Protein AF-A0A497JXC3-F1 (afdb_monomer_lite)

Foldseek 3Di:
DPQDPDPPVNVCVPCVVVVVVCVVDPDNDDDDDLDDPVLVVLVSVLVVQLVVQLVCCVVPVDHDLVSNVVSLVSNQDDPCLLSSLVVCLVPDDDDDDDDDPPCVVVSQVNNVVVVDDDDDDDPDPDDDDQLVRVVSVCVVVVNDDSVSSVVSSVSNSCLCVVQVVPDPDPVRSRVVSVVVVVVVVVVVVVVVVVPDDDDDDDDDDD

Secondary structure (DSSP, 8-state):
--PPPPPHHHHHHHHHHHHHHHHT-SSPPPP---S-HHHHHHHHHHHHHHHHHHHHHHHH----HHHHHHHHHTTS-SSHHHHHHHHHHHH--SS------TTHHHHHHHHHHTT-------SSTT-PPPHHHHHHHHHHTT---HHHHHHHHHHHHHHIIIIITTSSSHHHHHHHHHHHHHHHHHHHHHHHHSS--S--------

pLDDT: mean 82.02, std 17.87, range [28.42, 97.56]

Structure (mmCIF, N/CA/C/O backbone):
data_AF-A0A497JXC3-F1
#
_entry.id   AF-A0A497JXC3-F1
#
loop_
_atom_site.group_PDB
_atom_site.id
_atom_site.type_symbol
_atom_site.label_atom_id
_atom_site.label_alt_id
_atom_site.label_comp_id
_atom_site.label_asym_id
_atom_site.label_entity_id
_atom_site.label_seq_id
_atom_site.pdbx_PDB_ins_code
_atom_site.Cartn_x
_atom_site.Cartn_y
_atom_site.Cartn_z
_atom_site.occupancy
_atom_site.B_iso_or_equiv
_atom_site.auth_seq_id
_atom_site.auth_comp_id
_atom_site.auth_asym_id
_atom_site.auth_atom_id
_atom_site.pdbx_PDB_model_num
ATOM 1 N N . MET A 1 1 ? 3.018 -21.702 8.533 1.00 45.09 1 MET A N 1
ATOM 2 C CA . MET A 1 1 ? 1.579 -21.422 8.320 1.00 45.09 1 MET A CA 1
ATOM 3 C C . MET A 1 1 ? 1.348 -21.432 6.819 1.00 45.09 1 MET A C 1
ATOM 5 O O . MET A 1 1 ? 2.110 -20.776 6.127 1.00 45.09 1 MET A O 1
ATOM 9 N N . ARG A 1 2 ? 0.403 -22.218 6.292 1.00 46.31 2 ARG A N 1
ATOM 10 C CA . ARG A 1 2 ? 0.142 -22.254 4.843 1.00 46.31 2 ARG A CA 1
ATOM 11 C C . ARG A 1 2 ? -0.696 -21.017 4.504 1.00 46.31 2 ARG A C 1
ATOM 13 O O . ARG A 1 2 ? -1.835 -20.933 4.953 1.00 46.31 2 ARG A O 1
ATOM 20 N N . LEU A 1 3 ? -0.099 -20.027 3.841 1.00 57.56 3 LEU A N 1
ATOM 21 C CA . LEU A 1 3 ? -0.800 -18.804 3.444 1.00 57.56 3 LEU A CA 1
ATOM 22 C C . LEU A 1 3 ? -1.898 -19.178 2.443 1.00 57.56 3 LEU A C 1
ATOM 24 O O . LEU A 1 3 ? -1.648 -19.940 1.508 1.00 57.56 3 LEU A O 1
ATOM 28 N N . ILE A 1 4 ? -3.115 -18.679 2.661 1.00 55.53 4 ILE A N 1
ATOM 29 C CA . ILE A 1 4 ? -4.171 -18.763 1.651 1.00 55.53 4 ILE A CA 1
ATOM 30 C C . ILE A 1 4 ? -3.732 -17.814 0.529 1.00 55.53 4 ILE A C 1
ATOM 32 O O . ILE A 1 4 ? -3.502 -16.639 0.825 1.00 55.53 4 ILE A O 1
ATOM 36 N N . PRO A 1 5 ? -3.550 -18.293 -0.714 1.00 60.44 5 PRO A N 1
ATOM 37 C CA . PRO A 1 5 ? -3.196 -17.410 -1.814 1.00 60.44 5 PRO A CA 1
ATOM 38 C C . PRO A 1 5 ? -4.275 -16.337 -1.975 1.00 60.44 5 PRO A C 1
ATOM 40 O O . PRO A 1 5 ? -5.454 -16.590 -1.713 1.00 60.44 5 PRO A O 1
ATOM 43 N N . GLU A 1 6 ? -3.864 -15.139 -2.392 1.00 63.44 6 GLU A N 1
ATOM 44 C CA . GLU A 1 6 ? -4.801 -14.068 -2.715 1.00 63.44 6 GLU A CA 1
ATOM 45 C C . GLU A 1 6 ? -5.881 -14.604 -3.667 1.00 63.44 6 GLU A C 1
ATOM 47 O O . GLU A 1 6 ? -5.590 -1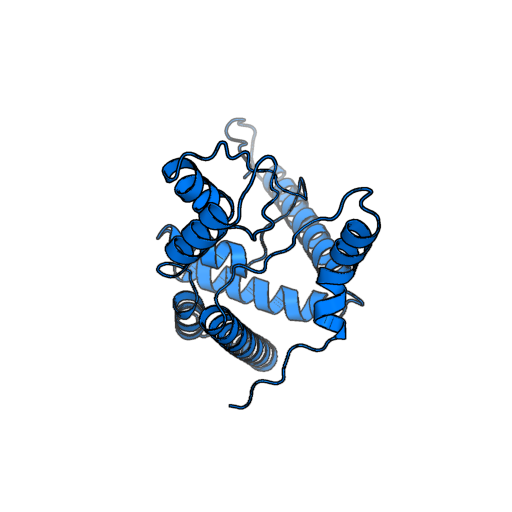5.352 -4.607 1.00 63.44 6 GLU A O 1
ATOM 52 N N . SER A 1 7 ? -7.147 -14.268 -3.400 1.00 72.31 7 SER A N 1
ATOM 53 C CA . SER A 1 7 ? -8.220 -14.713 -4.282 1.00 72.31 7 SER A CA 1
ATOM 54 C C . SER A 1 7 ? -8.003 -14.113 -5.672 1.00 72.31 7 SER A C 1
ATOM 56 O O . SER A 1 7 ? -7.662 -12.935 -5.800 1.00 72.31 7 SER A O 1
ATOM 58 N N . ILE A 1 8 ? -8.240 -14.902 -6.724 1.00 74.50 8 ILE A N 1
ATOM 59 C CA . ILE A 1 8 ? -8.144 -14.417 -8.110 1.00 74.50 8 ILE A CA 1
ATOM 60 C C . ILE A 1 8 ? -9.006 -13.158 -8.290 1.00 74.50 8 ILE A C 1
ATOM 62 O O . ILE A 1 8 ? -8.595 -12.219 -8.963 1.00 74.50 8 ILE A O 1
ATOM 66 N N . SER A 1 9 ? -10.162 -13.101 -7.625 1.00 78.31 9 SER A N 1
ATOM 67 C CA . SER A 1 9 ? -11.055 -11.942 -7.624 1.00 78.31 9 SER A CA 1
ATOM 68 C C . SER A 1 9 ? -10.408 -10.682 -7.036 1.00 78.31 9 SER A C 1
ATOM 70 O O . SER A 1 9 ? -10.556 -9.607 -7.610 1.00 78.31 9 SER A O 1
ATOM 72 N N . SER A 1 10 ? -9.668 -10.794 -5.927 1.00 77.06 10 SER A N 1
ATOM 73 C CA . SER A 1 10 ? -8.953 -9.667 -5.302 1.00 77.06 10 SER A CA 1
ATOM 74 C C . SER A 1 10 ? -7.829 -9.150 -6.199 1.00 77.06 10 SER A C 1
ATOM 76 O O . SER A 1 10 ? -7.710 -7.943 -6.409 1.00 77.06 10 SER A O 1
ATOM 78 N N . TRP A 1 11 ? -7.065 -10.060 -6.805 1.00 82.12 11 TRP A N 1
ATOM 79 C CA . TRP A 1 11 ? -6.017 -9.685 -7.749 1.00 82.12 11 TRP A CA 1
ATOM 80 C C . TRP A 1 11 ? -6.599 -9.020 -9.005 1.00 82.12 11 TRP A C 1
ATOM 82 O O . TRP A 1 11 ? -6.099 -7.986 -9.457 1.00 82.12 11 TRP A O 1
ATOM 92 N N . LEU A 1 12 ? -7.685 -9.573 -9.559 1.00 85.69 12 LEU A N 1
ATOM 93 C CA . LEU A 1 12 ? -8.369 -9.011 -10.724 1.00 85.69 12 LEU A CA 1
ATOM 94 C C . LEU A 1 12 ? -8.987 -7.644 -10.428 1.00 85.69 12 LEU A C 1
ATOM 96 O O . LEU A 1 12 ? -8.901 -6.777 -11.289 1.00 85.69 12 LEU A O 1
ATOM 100 N N . TYR A 1 13 ? -9.523 -7.409 -9.227 1.00 84.75 13 TYR A N 1
ATOM 101 C CA . TYR A 1 13 ? -10.056 -6.097 -8.843 1.00 84.75 13 TYR A CA 1
ATOM 102 C C . TYR A 1 13 ? -9.037 -4.971 -9.089 1.00 84.75 13 TYR A C 1
ATOM 104 O O . TYR A 1 13 ? -9.380 -3.934 -9.654 1.00 84.75 13 TYR A O 1
ATOM 112 N N . LEU A 1 14 ? -7.767 -5.199 -8.735 1.00 81.75 14 LEU A N 1
ATOM 113 C CA . LEU A 1 14 ? -6.694 -4.217 -8.923 1.00 81.75 14 LEU A CA 1
ATOM 114 C C . LEU A 1 14 ? -6.123 -4.209 -10.350 1.00 81.75 14 LEU A C 1
ATOM 116 O O . LEU A 1 14 ? -5.755 -3.154 -10.866 1.00 81.75 14 LEU A O 1
ATOM 120 N N . ASN A 1 15 ? -6.023 -5.375 -10.995 1.00 85.75 15 ASN A N 1
ATOM 121 C CA . ASN A 1 15 ? -5.244 -5.529 -12.228 1.00 85.75 15 ASN A CA 1
ATOM 122 C C . ASN A 1 15 ? -6.085 -5.547 -13.512 1.00 85.75 15 ASN A C 1
ATOM 124 O O . ASN A 1 15 ? -5.574 -5.194 -14.577 1.00 85.75 15 ASN A O 1
ATOM 128 N N . GLU A 1 16 ? -7.368 -5.911 -13.456 1.00 89.56 16 GLU A N 1
ATOM 129 C CA . GLU A 1 16 ? -8.239 -5.994 -14.635 1.00 89.56 16 GLU A CA 1
ATOM 130 C C . GLU A 1 16 ? -8.291 -4.675 -15.429 1.00 89.56 16 GLU A C 1
ATOM 132 O O . GLU A 1 16 ? -8.148 -4.732 -16.658 1.00 89.56 16 GLU A O 1
ATOM 137 N N . PRO A 1 17 ? -8.416 -3.481 -14.805 1.00 87.44 17 PRO A N 1
ATOM 138 C CA . PRO A 1 17 ? -8.425 -2.227 -15.554 1.00 87.44 17 PRO A CA 1
ATOM 139 C C . PRO A 1 17 ? -7.147 -2.025 -16.378 1.00 87.44 17 PRO A C 1
ATOM 141 O O . PRO A 1 17 ? -7.219 -1.635 -17.547 1.00 87.44 17 PRO A O 1
ATOM 144 N N . LEU A 1 18 ? -5.984 -2.362 -15.808 1.00 86.06 18 LEU A N 1
ATOM 145 C CA . LEU A 1 18 ? -4.693 -2.285 -16.493 1.00 86.06 18 LEU A CA 1
ATOM 146 C C . LEU A 1 18 ? -4.639 -3.271 -17.664 1.00 86.06 18 LEU A C 1
ATOM 148 O O . LEU A 1 18 ? -4.336 -2.872 -18.789 1.00 86.06 18 LEU A O 1
ATOM 152 N N . LEU A 1 19 ? -5.010 -4.534 -17.439 1.00 87.12 19 LEU A N 1
ATOM 153 C CA . LEU A 1 19 ? -5.024 -5.569 -18.479 1.00 87.12 19 LEU A CA 1
ATOM 154 C C . LEU A 1 19 ? -5.965 -5.210 -19.639 1.00 87.12 19 LEU A C 1
ATOM 156 O O . LEU A 1 19 ? -5.626 -5.403 -20.811 1.00 87.12 19 LEU A O 1
ATOM 160 N N . ARG A 1 20 ? -7.133 -4.629 -19.337 1.00 88.50 20 ARG A N 1
ATOM 161 C CA . ARG A 1 20 ? -8.095 -4.167 -20.348 1.00 88.50 20 ARG A CA 1
ATOM 162 C C . ARG A 1 20 ? -7.538 -3.044 -21.211 1.00 88.50 20 ARG A C 1
ATOM 164 O O . ARG A 1 20 ? -7.809 -3.030 -22.413 1.00 88.50 20 ARG A O 1
ATOM 171 N N . ILE A 1 21 ? -6.788 -2.116 -20.621 1.00 86.06 21 ILE A N 1
ATOM 172 C CA . ILE A 1 21 ? -6.134 -1.026 -21.356 1.00 86.06 21 ILE A CA 1
ATOM 173 C C . ILE A 1 21 ? -5.000 -1.579 -22.219 1.00 86.06 21 ILE A C 1
ATOM 175 O O . ILE A 1 21 ? -4.936 -1.257 -23.404 1.00 86.06 21 ILE A O 1
ATOM 179 N N . LEU A 1 22 ? -4.164 -2.465 -21.668 1.00 85.81 22 LEU A N 1
ATOM 180 C CA . LEU A 1 22 ? -3.069 -3.102 -22.406 1.00 85.81 22 LEU A CA 1
ATOM 181 C C . LEU A 1 22 ? -3.577 -3.849 -23.645 1.00 85.81 22 LEU A C 1
ATOM 183 O O . LEU A 1 22 ? -3.000 -3.713 -24.720 1.00 85.81 22 LEU A O 1
ATOM 187 N N . ARG A 1 23 ? -4.709 -4.557 -23.533 1.00 84.75 23 ARG A N 1
ATOM 188 C CA . ARG A 1 23 ? -5.344 -5.255 -24.664 1.00 84.75 23 ARG A CA 1
ATOM 189 C C . ARG A 1 23 ? -5.830 -4.312 -25.773 1.00 84.75 23 ARG A C 1
ATOM 191 O O . ARG A 1 23 ? -5.950 -4.731 -26.917 1.00 84.75 23 ARG A O 1
ATOM 198 N N . ARG A 1 24 ? -6.159 -3.060 -25.442 1.00 87.50 24 ARG A N 1
ATOM 199 C CA . ARG A 1 24 ? -6.666 -2.049 -26.390 1.00 87.50 24 ARG A CA 1
ATOM 200 C C . ARG A 1 24 ? -5.554 -1.233 -27.049 1.00 87.50 24 ARG A C 1
ATOM 202 O O . ARG A 1 24 ? -5.850 -0.399 -27.901 1.00 87.50 24 ARG A O 1
ATOM 209 N N . ALA A 1 25 ? -4.299 -1.427 -26.651 1.00 85.31 25 ALA A N 1
ATOM 210 C CA . ALA A 1 25 ? -3.183 -0.713 -27.246 1.00 85.31 25 ALA A CA 1
ATOM 211 C C . ALA A 1 25 ? -3.009 -1.113 -28.719 1.00 85.31 25 ALA A C 1
ATOM 213 O O . ALA A 1 25 ? -2.992 -2.291 -29.064 1.00 85.31 25 ALA A O 1
ATOM 214 N N . SER A 1 26 ? -2.847 -0.119 -29.594 1.00 78.56 26 SER A N 1
ATOM 215 C CA . SER A 1 26 ? -2.667 -0.326 -31.039 1.00 78.56 26 SER A CA 1
ATOM 216 C C . SER A 1 26 ? -1.322 -0.958 -31.408 1.00 78.56 26 SER A C 1
ATOM 218 O O . SER A 1 26 ? -1.149 -1.445 -32.522 1.00 78.56 26 SER A O 1
ATOM 220 N N . LYS A 1 27 ? -0.359 -0.947 -30.480 1.00 83.00 27 LYS A N 1
ATOM 221 C CA . LYS A 1 27 ? 0.961 -1.564 -30.623 1.00 83.00 27 LYS A CA 1
ATOM 222 C C . LYS A 1 27 ? 1.159 -2.608 -29.523 1.00 83.00 27 LYS A C 1
ATOM 224 O O . LYS A 1 27 ? 0.699 -2.384 -28.404 1.00 83.00 27 LYS A O 1
ATOM 229 N N . PRO A 1 28 ? 1.879 -3.709 -29.801 1.00 83.94 28 PRO A N 1
ATOM 230 C CA . PRO A 1 28 ? 2.176 -4.718 -28.793 1.00 83.94 28 PRO A CA 1
ATOM 231 C C . PRO A 1 28 ? 3.016 -4.112 -27.661 1.00 83.94 28 PRO A C 1
ATOM 233 O O . PRO A 1 28 ? 4.132 -3.641 -27.882 1.00 83.94 28 PRO A O 1
ATOM 236 N N . ILE A 1 29 ? 2.474 -4.133 -26.442 1.00 87.25 29 ILE A N 1
ATOM 237 C CA . ILE A 1 29 ? 3.168 -3.699 -25.227 1.00 87.25 29 ILE A CA 1
ATOM 238 C C . ILE A 1 29 ? 3.819 -4.923 -24.585 1.00 87.25 29 ILE A C 1
ATOM 240 O O . ILE A 1 29 ? 3.160 -5.932 -24.345 1.00 87.25 29 ILE A O 1
ATOM 244 N N . LYS A 1 30 ? 5.115 -4.829 -24.276 1.00 89.19 30 LYS A N 1
ATOM 245 C CA . LYS A 1 30 ? 5.799 -5.824 -23.444 1.00 89.19 30 LYS A CA 1
ATOM 246 C C . LYS A 1 30 ? 5.633 -5.430 -21.980 1.00 89.19 30 LYS A C 1
ATOM 248 O O . LYS A 1 30 ? 6.104 -4.367 -21.585 1.00 89.19 30 LYS A O 1
ATOM 253 N N . ALA A 1 31 ? 4.964 -6.276 -21.205 1.00 89.19 31 ALA A N 1
ATOM 254 C CA . ALA A 1 31 ? 4.791 -6.097 -19.769 1.00 89.19 31 ALA A CA 1
ATOM 255 C C . ALA A 1 31 ? 5.760 -7.008 -19.005 1.00 89.19 31 ALA A C 1
ATOM 257 O O . ALA A 1 31 ? 5.945 -8.166 -19.376 1.00 89.19 31 ALA A O 1
ATOM 258 N N . TYR A 1 32 ? 6.363 -6.479 -17.942 1.00 91.00 32 TYR A N 1
ATOM 259 C CA . TYR A 1 32 ? 7.249 -7.222 -17.051 1.00 91.00 32 TYR A CA 1
ATOM 260 C C . TYR A 1 32 ? 6.846 -6.951 -15.603 1.00 91.00 32 TYR A C 1
ATOM 262 O O . TYR A 1 32 ? 6.666 -5.795 -15.221 1.00 91.00 32 TYR A O 1
ATOM 270 N N . CYS A 1 33 ? 6.747 -8.008 -14.803 1.00 88.81 33 CYS A N 1
ATOM 271 C CA . CYS A 1 33 ? 6.691 -7.902 -13.349 1.00 88.81 33 CYS A CA 1
ATOM 272 C C . CYS A 1 33 ? 8.131 -7.889 -12.833 1.00 88.81 33 CYS A C 1
ATOM 274 O O . CYS A 1 33 ? 8.911 -8.763 -13.205 1.00 88.81 33 CYS A O 1
ATOM 276 N N . TYR A 1 34 ? 8.488 -6.882 -12.038 1.00 89.38 34 TYR A N 1
ATOM 277 C CA . TYR A 1 34 ? 9.866 -6.680 -11.577 1.00 89.38 34 TYR A CA 1
ATOM 278 C C . TYR A 1 34 ? 10.059 -6.954 -10.083 1.00 89.38 34 TYR A C 1
ATOM 280 O O . TYR A 1 34 ? 11.192 -6.963 -9.621 1.00 89.38 34 TYR A O 1
ATOM 288 N N . VAL A 1 35 ? 8.968 -7.131 -9.333 1.00 85.44 35 VAL A N 1
ATOM 289 C CA . VAL A 1 35 ? 9.025 -7.390 -7.892 1.00 85.44 35 VAL A CA 1
ATOM 290 C C . VAL A 1 35 ? 9.496 -8.820 -7.658 1.00 85.44 35 VAL A C 1
ATOM 292 O O . VAL A 1 35 ? 8.972 -9.752 -8.270 1.00 85.44 35 VAL A O 1
ATOM 295 N N . ASP A 1 36 ? 10.475 -8.968 -6.772 1.00 83.94 36 ASP A N 1
ATOM 296 C CA . ASP A 1 36 ? 11.020 -10.261 -6.370 1.00 83.94 36 ASP A CA 1
ATOM 297 C C . ASP A 1 36 ? 9.960 -11.155 -5.691 1.00 83.94 36 ASP A C 1
ATOM 299 O O . ASP A 1 36 ? 9.109 -10.677 -4.933 1.00 83.94 36 ASP A O 1
ATOM 303 N N . VAL A 1 37 ? 9.998 -12.460 -5.980 1.00 82.38 37 VAL A N 1
ATOM 304 C CA . VAL A 1 37 ? 8.989 -13.426 -5.510 1.00 82.38 37 VAL A CA 1
ATOM 305 C C . VAL A 1 37 ? 9.108 -13.664 -4.006 1.00 82.38 37 VAL A C 1
ATOM 307 O O . VAL A 1 37 ? 8.086 -13.735 -3.321 1.00 82.38 37 VAL A O 1
ATOM 310 N N . ASP A 1 38 ? 10.327 -13.742 -3.474 1.00 83.19 38 ASP A N 1
ATOM 311 C CA . ASP A 1 38 ? 10.547 -13.952 -2.042 1.00 83.19 38 ASP A CA 1
ATOM 312 C C . ASP A 1 38 ? 10.135 -12.711 -1.251 1.00 83.19 38 ASP A C 1
ATOM 314 O O . ASP A 1 38 ? 9.447 -12.805 -0.229 1.00 83.19 38 ASP A O 1
ATOM 318 N N . TYR A 1 39 ? 10.443 -11.529 -1.785 1.00 82.31 39 TYR A N 1
ATOM 319 C CA . TYR A 1 39 ? 9.940 -10.269 -1.260 1.00 82.31 39 TYR A CA 1
ATOM 320 C C . TYR A 1 39 ? 8.404 -10.209 -1.275 1.00 82.31 39 TYR A C 1
ATOM 322 O O . TYR A 1 39 ? 7.788 -9.773 -0.300 1.00 82.31 39 TYR A O 1
ATOM 330 N N . TYR A 1 40 ? 7.763 -10.677 -2.349 1.00 81.31 40 TYR A N 1
ATOM 331 C CA . TYR A 1 40 ? 6.304 -10.747 -2.427 1.00 81.31 40 TYR A CA 1
ATOM 332 C C . TYR A 1 40 ? 5.709 -11.709 -1.383 1.00 81.31 4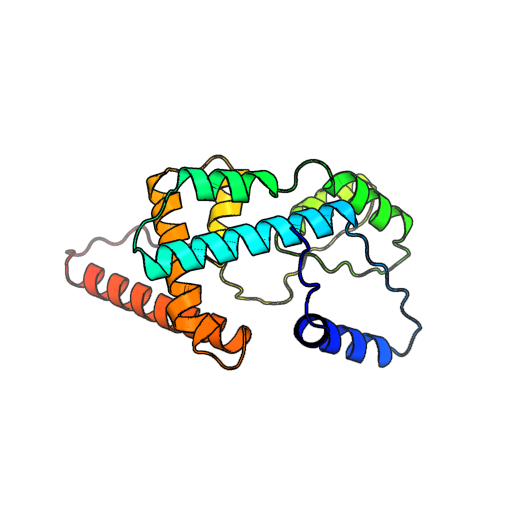0 TYR A C 1
ATOM 334 O O . TYR A 1 40 ? 4.725 -11.365 -0.726 1.00 81.31 40 TYR A O 1
ATOM 342 N N . HIS A 1 41 ? 6.320 -12.875 -1.149 1.00 83.50 41 HIS A N 1
ATOM 343 C CA . HIS A 1 41 ? 5.898 -13.783 -0.075 1.00 83.50 41 HIS A CA 1
ATOM 344 C C . HIS A 1 41 ? 6.024 -13.146 1.311 1.00 83.50 41 HIS A C 1
ATOM 346 O O . HIS A 1 41 ? 5.104 -13.252 2.127 1.00 83.50 41 HIS A O 1
ATOM 352 N N . MET A 1 42 ? 7.125 -12.440 1.561 1.00 84.81 42 MET A N 1
ATOM 353 C CA . MET A 1 42 ? 7.343 -11.717 2.810 1.00 84.81 42 MET A CA 1
ATOM 354 C C . MET A 1 42 ? 6.264 -10.640 3.033 1.00 84.81 42 MET A C 1
ATOM 356 O O . MET A 1 42 ? 5.709 -10.545 4.131 1.00 84.81 42 MET A O 1
ATOM 360 N N . LEU A 1 43 ? 5.872 -9.904 1.984 1.00 84.88 43 LEU A N 1
ATOM 361 C CA . LEU A 1 43 ? 4.759 -8.951 2.055 1.00 84.88 43 LEU A CA 1
ATOM 362 C C . LEU A 1 43 ? 3.427 -9.613 2.427 1.00 84.88 43 LEU A C 1
ATOM 364 O O . LEU A 1 43 ? 2.679 -9.070 3.243 1.00 84.88 43 LEU A O 1
ATOM 368 N N . ILE A 1 44 ? 3.121 -10.786 1.864 1.00 85.00 44 ILE A N 1
ATOM 369 C CA . ILE A 1 44 ? 1.898 -11.524 2.212 1.00 85.00 44 ILE A CA 1
ATOM 370 C C . ILE A 1 44 ? 1.938 -11.950 3.684 1.00 85.00 44 ILE A C 1
ATOM 372 O O . ILE A 1 44 ? 0.944 -11.802 4.398 1.00 85.00 44 ILE A O 1
ATOM 376 N N . GLU A 1 45 ? 3.077 -12.447 4.172 1.00 87.88 45 GLU A N 1
ATOM 377 C CA . GLU A 1 45 ? 3.220 -12.792 5.587 1.00 87.88 45 GLU A CA 1
ATOM 378 C C . GLU A 1 45 ? 2.989 -11.590 6.503 1.00 87.88 45 GLU A C 1
ATOM 380 O O . GLU A 1 45 ? 2.267 -11.706 7.500 1.00 87.88 45 GLU A O 1
ATOM 385 N N . ALA A 1 46 ? 3.573 -10.439 6.165 1.00 89.62 46 ALA A N 1
ATOM 386 C CA . ALA A 1 46 ? 3.373 -9.200 6.902 1.00 89.62 46 ALA A CA 1
ATOM 387 C C . ALA A 1 46 ? 1.894 -8.790 6.902 1.00 89.62 46 ALA A C 1
ATOM 389 O O . ALA A 1 46 ? 1.336 -8.529 7.970 1.00 89.62 46 ALA A O 1
ATOM 390 N N . ALA A 1 47 ? 1.225 -8.832 5.746 1.00 89.75 47 ALA A N 1
ATOM 391 C CA . ALA A 1 47 ? -0.195 -8.514 5.623 1.00 89.75 47 ALA A CA 1
ATOM 392 C C . ALA A 1 47 ? -1.075 -9.418 6.503 1.00 89.75 47 ALA A C 1
ATOM 394 O O . ALA A 1 47 ? -1.971 -8.927 7.191 1.00 89.75 47 ALA A O 1
ATOM 395 N N . VAL A 1 48 ? -0.797 -10.727 6.560 1.00 91.50 48 VAL A N 1
ATOM 396 C CA . VAL A 1 48 ? -1.547 -11.651 7.429 1.00 91.50 48 VAL A CA 1
ATOM 397 C C . VAL A 1 48 ? -1.290 -11.370 8.910 1.00 91.50 48 VAL A C 1
ATOM 399 O O . VAL A 1 48 ? -2.221 -11.404 9.720 1.00 91.50 48 VAL A O 1
ATOM 402 N N . ARG A 1 49 ? -0.044 -11.062 9.291 1.00 94.56 49 ARG A N 1
ATOM 403 C CA . ARG A 1 49 ? 0.285 -10.683 10.674 1.00 94.56 49 ARG A CA 1
ATOM 404 C C . ARG A 1 49 ? -0.419 -9.385 11.067 1.00 94.56 49 ARG A C 1
ATOM 406 O O . ARG A 1 49 ? -1.018 -9.347 12.139 1.00 94.56 49 ARG A O 1
ATOM 413 N N . ILE A 1 50 ? -0.421 -8.378 10.193 1.00 94.94 50 ILE A N 1
ATOM 414 C CA . ILE A 1 50 ? -1.157 -7.122 10.384 1.00 94.94 50 ILE A CA 1
ATOM 415 C C . ILE A 1 50 ? -2.651 -7.405 10.537 1.00 94.94 50 ILE A C 1
ATOM 417 O O . ILE A 1 50 ? -3.242 -6.972 11.518 1.00 94.94 50 ILE A O 1
ATOM 421 N N . ALA A 1 51 ? -3.259 -8.206 9.658 1.00 94.19 51 ALA A N 1
ATOM 422 C CA . ALA A 1 51 ? -4.674 -8.562 9.763 1.00 94.19 51 ALA A CA 1
ATOM 423 C C . ALA A 1 51 ? -5.007 -9.243 11.104 1.00 94.19 51 ALA A C 1
ATOM 425 O O . ALA A 1 51 ? -6.007 -8.909 11.746 1.00 94.19 51 ALA A O 1
ATOM 426 N N . ARG A 1 52 ? -4.141 -10.150 11.577 1.00 96.00 52 ARG A N 1
ATOM 427 C CA . ARG A 1 52 ? -4.279 -10.794 12.893 1.00 96.00 52 ARG A CA 1
ATOM 428 C C . ARG A 1 52 ? -4.197 -9.782 14.033 1.00 96.00 52 ARG A C 1
ATOM 430 O O . ARG A 1 52 ? -4.985 -9.862 14.976 1.00 96.00 52 ARG A O 1
ATOM 437 N N . LEU A 1 53 ? -3.250 -8.850 13.967 1.00 97.38 53 LEU A N 1
ATOM 438 C CA . LEU A 1 53 ? -3.103 -7.795 14.965 1.00 97.38 53 LEU A CA 1
ATOM 439 C C . LEU A 1 53 ? -4.305 -6.848 14.964 1.00 97.38 53 LEU A C 1
ATOM 441 O O . LEU A 1 53 ? -4.822 -6.534 16.035 1.00 97.38 53 LEU A O 1
ATOM 445 N N . THR A 1 54 ? -4.802 -6.466 13.787 1.00 97.56 54 THR A N 1
ATOM 446 C CA . THR A 1 54 ? -6.025 -5.674 13.624 1.00 97.56 54 THR A CA 1
ATOM 447 C C . THR A 1 54 ? -7.217 -6.373 14.262 1.00 97.56 54 THR A C 1
ATOM 449 O O . THR A 1 54 ? -7.952 -5.764 15.037 1.00 97.56 54 THR A O 1
ATOM 452 N N . TYR A 1 55 ? -7.389 -7.669 13.995 1.00 96.12 55 TYR A N 1
ATOM 453 C CA . TYR A 1 55 ? -8.449 -8.471 14.599 1.00 96.12 55 TYR A CA 1
ATOM 454 C C . TYR A 1 55 ? -8.326 -8.534 16.130 1.00 96.12 55 TYR A C 1
ATOM 456 O O . TYR A 1 55 ? -9.286 -8.236 16.840 1.00 96.12 55 TYR A O 1
ATOM 464 N N . LYS A 1 56 ? -7.134 -8.849 16.656 1.00 97.19 56 LYS A N 1
ATOM 465 C CA . LYS A 1 56 ? -6.856 -8.887 18.103 1.00 97.19 56 LYS A CA 1
ATOM 466 C C . LYS A 1 56 ? -7.167 -7.543 18.766 1.00 97.19 56 LYS A C 1
ATOM 468 O O . LYS A 1 56 ? -7.808 -7.524 19.817 1.00 97.19 56 LYS A O 1
ATOM 473 N N . ALA A 1 57 ? -6.757 -6.433 18.155 1.00 97.12 57 ALA A N 1
ATOM 474 C CA . ALA A 1 57 ? -7.035 -5.090 18.654 1.00 97.12 57 ALA A CA 1
ATOM 475 C C . ALA A 1 57 ? -8.537 -4.764 18.628 1.00 97.12 57 ALA A C 1
ATOM 477 O O . ALA A 1 57 ? -9.048 -4.203 19.593 1.00 97.12 57 ALA A O 1
ATOM 478 N N . ASN A 1 58 ? -9.261 -5.177 17.582 1.00 94.62 58 ASN A N 1
ATOM 479 C CA . ASN A 1 58 ? -10.713 -5.005 17.493 1.00 94.62 58 ASN A CA 1
ATOM 480 C C . ASN A 1 58 ? -11.475 -5.774 18.580 1.00 94.62 58 ASN A C 1
ATOM 482 O O . ASN A 1 58 ? -12.407 -5.230 19.163 1.00 94.62 58 ASN A O 1
ATOM 486 N N . VAL A 1 59 ? -11.079 -7.017 18.871 1.00 95.38 59 VAL A N 1
ATOM 487 C CA . VAL A 1 59 ? -11.765 -7.866 19.861 1.00 95.38 59 VAL A CA 1
ATOM 488 C C . VAL A 1 59 ? -11.410 -7.479 21.297 1.00 95.38 59 VAL A C 1
ATOM 490 O O . VAL A 1 59 ? -12.265 -7.507 22.176 1.00 95.38 59 VAL A O 1
ATOM 493 N N . THR A 1 60 ? -10.148 -7.135 21.559 1.00 95.31 60 THR A N 1
ATOM 494 C CA . THR A 1 60 ? -9.653 -6.921 22.932 1.00 95.31 60 THR A CA 1
ATOM 495 C C . THR A 1 60 ? -9.557 -5.453 23.340 1.00 95.31 60 THR A C 1
ATOM 497 O O . THR A 1 60 ? -9.381 -5.162 24.521 1.00 95.31 60 THR A O 1
ATOM 500 N N . GLY A 1 61 ? -9.590 -4.525 22.380 1.00 92.56 61 GLY A N 1
ATOM 501 C CA . GLY A 1 61 ? -9.309 -3.104 22.595 1.00 92.56 61 GLY A CA 1
ATOM 502 C C . GLY A 1 61 ? -7.846 -2.783 22.936 1.00 92.56 61 GLY A C 1
ATOM 503 O O . GLY A 1 61 ? -7.518 -1.616 23.153 1.00 92.56 61 GLY A O 1
ATOM 504 N N . ARG A 1 62 ? -6.959 -3.787 22.999 1.00 94.88 62 ARG A N 1
ATOM 505 C CA . ARG A 1 62 ? -5.548 -3.635 23.384 1.00 94.88 62 ARG A CA 1
ATOM 506 C C . ARG A 1 62 ? -4.648 -3.562 22.154 1.00 94.88 62 ARG A C 1
ATOM 508 O O . ARG A 1 62 ? -4.791 -4.359 21.228 1.00 94.88 62 ARG A O 1
ATOM 515 N N . ILE A 1 63 ? -3.683 -2.645 22.182 1.00 95.94 63 ILE A N 1
ATOM 516 C CA . ILE A 1 63 ? -2.667 -2.470 21.138 1.00 95.94 63 ILE A CA 1
ATOM 517 C C . ILE A 1 63 ? -1.290 -2.647 21.780 1.00 95.94 63 ILE A C 1
ATOM 519 O O . ILE A 1 63 ? -0.931 -1.901 22.685 1.00 95.94 63 ILE A O 1
ATOM 523 N N . ASP A 1 64 ? -0.523 -3.630 21.306 1.00 96.81 64 ASP A N 1
ATOM 524 C CA . ASP A 1 64 ? 0.906 -3.757 21.614 1.00 96.81 64 ASP A CA 1
ATOM 525 C C . ASP A 1 64 ? 1.707 -3.068 20.506 1.00 96.81 64 ASP A C 1
ATOM 527 O O . ASP A 1 64 ? 1.990 -3.654 19.463 1.00 96.81 64 ASP A O 1
ATOM 531 N N . VAL A 1 65 ? 2.039 -1.797 20.719 1.00 96.56 65 VAL A N 1
ATOM 532 C CA . VAL A 1 65 ? 2.708 -0.951 19.719 1.00 96.56 65 VAL A CA 1
ATOM 533 C C . VAL A 1 65 ? 4.038 -1.553 19.261 1.00 96.56 65 VAL A C 1
ATOM 535 O O . VAL A 1 65 ? 4.353 -1.508 18.075 1.00 96.56 65 VAL A O 1
ATOM 538 N N . ASN A 1 66 ? 4.790 -2.181 20.166 1.00 96.62 66 ASN A N 1
ATOM 539 C CA . ASN A 1 66 ? 6.078 -2.784 19.836 1.00 96.62 66 ASN A CA 1
ATOM 540 C C . ASN A 1 66 ? 5.909 -4.035 18.962 1.00 96.62 66 ASN A C 1
ATOM 542 O O . ASN A 1 66 ? 6.717 -4.268 18.065 1.00 96.62 66 ASN A O 1
ATOM 546 N N . GLU A 1 67 ? 4.867 -4.844 19.192 1.00 96.12 67 GLU A N 1
ATOM 547 C CA . GLU A 1 67 ? 4.530 -5.974 18.311 1.00 96.12 67 GLU A CA 1
ATOM 548 C C . GLU A 1 67 ? 4.210 -5.492 16.890 1.00 96.12 67 GLU A C 1
ATOM 550 O O . GLU A 1 67 ? 4.718 -6.059 15.922 1.00 96.12 67 GLU A O 1
ATOM 555 N N . TRP A 1 68 ? 3.430 -4.416 16.767 1.00 96.25 68 TRP A N 1
ATOM 556 C CA . TRP A 1 68 ? 3.097 -3.802 15.481 1.00 96.25 68 TRP A CA 1
ATOM 557 C C . TRP A 1 68 ? 4.320 -3.242 14.759 1.00 96.25 68 TRP A C 1
ATOM 559 O O . TRP A 1 68 ? 4.528 -3.577 13.595 1.00 96.25 68 TRP A O 1
ATOM 569 N N . ILE A 1 69 ? 5.141 -2.440 15.445 1.00 94.81 69 ILE A N 1
ATOM 570 C CA . ILE A 1 69 ? 6.367 -1.863 14.877 1.00 94.81 69 ILE A CA 1
ATOM 571 C C . ILE A 1 69 ? 7.264 -2.978 14.340 1.00 94.81 69 ILE A C 1
ATOM 573 O O . ILE A 1 69 ? 7.615 -2.932 13.170 1.00 94.81 69 ILE A O 1
ATOM 577 N N . ARG A 1 70 ? 7.526 -4.041 15.114 1.00 93.69 70 ARG A N 1
ATOM 578 C CA . ARG A 1 70 ? 8.360 -5.169 14.655 1.00 93.69 70 ARG A CA 1
ATOM 579 C C . ARG A 1 70 ? 7.824 -5.851 13.394 1.00 93.69 70 ARG A C 1
ATOM 581 O O . ARG A 1 70 ? 8.601 -6.238 12.526 1.00 93.69 70 ARG A O 1
ATOM 588 N N . VAL A 1 71 ? 6.504 -6.041 13.292 1.00 93.31 71 VAL A N 1
ATOM 589 C CA . VAL A 1 71 ? 5.883 -6.621 12.086 1.00 93.31 71 VAL A CA 1
ATOM 590 C C . VAL A 1 71 ? 6.043 -5.686 10.888 1.00 93.31 71 VAL A C 1
ATOM 592 O O . VAL A 1 71 ? 6.233 -6.163 9.768 1.00 93.31 71 VAL A O 1
ATOM 595 N N . ILE A 1 72 ? 5.981 -4.373 11.119 1.00 90.69 72 ILE A N 1
ATOM 596 C CA . ILE A 1 72 ? 6.114 -3.381 10.058 1.00 90.69 72 ILE A CA 1
ATOM 597 C C . ILE A 1 72 ? 7.569 -3.233 9.606 1.00 90.69 72 ILE A C 1
ATOM 599 O O . ILE A 1 72 ? 7.855 -3.352 8.420 1.00 90.69 72 ILE A O 1
ATOM 603 N N . GLU A 1 73 ? 8.508 -3.098 10.539 1.00 87.56 73 GLU A N 1
ATOM 604 C CA . GLU A 1 73 ? 9.948 -3.028 10.256 1.00 87.56 73 GLU A CA 1
ATOM 605 C C . GLU A 1 73 ? 10.432 -4.212 9.428 1.00 87.56 73 GLU A C 1
ATOM 607 O O . GLU A 1 73 ? 11.192 -4.023 8.483 1.00 87.56 73 GLU A O 1
ATOM 612 N N . GLY A 1 74 ? 9.936 -5.417 9.729 1.00 80.31 74 GLY A N 1
ATOM 613 C CA . GLY A 1 74 ? 10.316 -6.638 9.022 1.00 80.31 74 GLY A CA 1
ATOM 614 C C . GLY A 1 74 ? 10.025 -6.638 7.517 1.00 80.31 74 GLY A C 1
ATOM 615 O O . GLY A 1 74 ? 10.536 -7.516 6.828 1.00 80.31 74 GLY A O 1
ATOM 616 N N . HIS A 1 75 ? 9.235 -5.685 7.001 1.00 78.81 75 HIS A N 1
ATOM 617 C CA . HIS A 1 75 ? 8.912 -5.587 5.575 1.00 78.81 75 HIS A CA 1
ATOM 618 C C . HIS A 1 75 ? 9.245 -4.243 4.909 1.00 78.81 75 HIS A C 1
ATOM 620 O O . HIS A 1 75 ? 9.049 -4.096 3.693 1.00 78.81 75 HIS A O 1
ATOM 626 N N . ILE A 1 76 ? 9.776 -3.277 5.668 1.00 73.12 76 ILE A N 1
ATOM 627 C CA . ILE A 1 76 ? 10.241 -1.998 5.124 1.00 73.12 76 ILE A CA 1
ATOM 628 C C . ILE A 1 76 ? 11.432 -2.260 4.187 1.00 73.12 76 ILE A C 1
ATOM 630 O O . ILE A 1 76 ? 12.441 -2.856 4.559 1.00 73.12 76 ILE A O 1
ATOM 634 N N . ARG A 1 77 ? 11.293 -1.833 2.926 1.00 64.69 77 ARG A N 1
ATOM 635 C CA . ARG A 1 77 ? 12.229 -2.120 1.824 1.00 64.69 77 ARG A CA 1
ATOM 636 C C . ARG A 1 77 ? 13.572 -1.419 2.005 1.00 64.69 77 ARG A C 1
ATOM 638 O O . ARG A 1 77 ? 13.639 -0.209 1.781 1.00 64.69 77 ARG A O 1
ATOM 645 N N . SER A 1 78 ? 14.653 -2.162 2.240 1.00 61.00 78 SER A N 1
ATOM 646 C CA . SER A 1 78 ? 16.009 -1.595 2.126 1.00 61.00 78 SER A CA 1
ATOM 647 C C . SER A 1 78 ? 16.926 -2.310 1.125 1.00 61.00 78 SER A C 1
ATOM 649 O O . SER A 1 78 ? 17.653 -1.615 0.422 1.00 61.00 78 SER A O 1
ATOM 651 N N . GLU A 1 79 ? 16.851 -3.635 0.947 1.00 61.75 79 GLU A N 1
ATOM 652 C CA . GLU A 1 79 ? 17.827 -4.349 0.092 1.00 61.75 79 GLU A CA 1
ATOM 653 C C . GLU A 1 79 ? 17.347 -4.670 -1.336 1.00 61.75 79 GLU A C 1
ATOM 655 O O . GLU A 1 79 ? 18.134 -4.615 -2.280 1.00 61.75 79 GLU A O 1
ATOM 660 N N . THR A 1 80 ? 16.054 -4.919 -1.560 1.00 71.00 80 THR A N 1
ATOM 661 C CA . THR A 1 80 ? 15.557 -5.414 -2.864 1.00 71.00 80 THR A CA 1
ATOM 662 C C . THR A 1 80 ? 15.398 -4.333 -3.937 1.00 71.00 80 THR A C 1
ATOM 664 O O . THR A 1 80 ? 15.345 -4.628 -5.129 1.00 71.00 80 THR A O 1
ATOM 667 N N . MET A 1 81 ? 15.371 -3.052 -3.554 1.00 82.94 81 MET A N 1
ATOM 668 C CA . MET A 1 81 ? 15.079 -1.957 -4.488 1.00 82.94 81 MET A CA 1
ATOM 669 C C . MET A 1 81 ? 16.174 -1.750 -5.547 1.00 82.94 81 MET A C 1
ATOM 671 O O . MET A 1 81 ? 15.878 -1.315 -6.660 1.00 82.94 81 MET A O 1
ATOM 675 N N . GLY A 1 82 ? 17.432 -2.065 -5.218 1.00 87.25 82 GLY A N 1
ATOM 676 C CA . GLY A 1 82 ? 18.540 -2.007 -6.174 1.00 87.25 82 GLY A CA 1
ATOM 677 C C . GLY A 1 82 ? 18.381 -3.034 -7.297 1.00 87.25 82 GLY A C 1
ATOM 678 O O . GLY A 1 82 ? 18.450 -2.670 -8.468 1.00 87.25 82 GLY A O 1
ATOM 679 N N . GLN A 1 83 ? 18.077 -4.282 -6.934 1.00 88.81 83 GLN A N 1
ATOM 680 C CA . GLN A 1 83 ? 17.852 -5.387 -7.874 1.00 88.81 83 GLN A CA 1
ATOM 681 C C . GLN A 1 83 ? 16.641 -5.120 -8.777 1.00 88.81 83 GLN A C 1
ATOM 683 O O . GLN A 1 83 ? 16.703 -5.307 -9.991 1.00 88.81 83 GLN A O 1
ATOM 688 N N . GLU A 1 84 ? 15.549 -4.609 -8.205 1.00 91.06 84 GLU A N 1
ATOM 689 C CA . GLU A 1 84 ? 14.371 -4.201 -8.973 1.00 91.06 84 GLU A CA 1
ATOM 690 C C . GLU A 1 84 ? 14.704 -3.103 -9.989 1.00 91.06 84 GLU A C 1
ATOM 692 O O . GLU A 1 84 ? 14.312 -3.187 -11.154 1.00 91.06 84 GLU A O 1
ATOM 697 N N . ALA A 1 85 ? 15.442 -2.071 -9.569 1.00 92.81 85 ALA A N 1
ATOM 698 C CA . ALA A 1 85 ? 15.837 -0.979 -10.449 1.00 92.81 85 ALA A CA 1
ATOM 699 C C . ALA A 1 85 ? 16.795 -1.447 -11.556 1.00 92.81 85 ALA A C 1
ATOM 701 O O . ALA A 1 85 ? 16.671 -0.992 -12.694 1.00 92.81 85 ALA A O 1
ATOM 702 N N . GLU A 1 86 ? 17.717 -2.361 -11.252 1.00 93.94 86 GLU A N 1
ATOM 703 C CA . GLU A 1 86 ? 18.606 -2.983 -12.237 1.00 93.94 86 GLU A CA 1
ATOM 704 C C . GLU A 1 86 ? 17.805 -3.776 -13.276 1.00 93.94 86 GLU A C 1
ATOM 706 O O . GLU A 1 86 ? 17.971 -3.576 -14.483 1.00 93.94 86 GLU A O 1
ATOM 711 N N . PHE A 1 87 ? 16.859 -4.605 -12.826 1.00 94.19 87 PHE A N 1
ATOM 712 C CA . PHE A 1 87 ? 15.970 -5.343 -13.717 1.00 94.19 87 PHE A CA 1
ATOM 713 C C . PHE A 1 87 ? 15.146 -4.402 -14.607 1.00 94.19 87 PHE A C 1
ATOM 715 O O . PHE A 1 87 ? 15.071 -4.606 -15.822 1.00 94.19 87 PHE A O 1
ATOM 722 N N . ILE A 1 88 ? 14.560 -3.343 -14.033 1.00 95.25 88 ILE A N 1
ATOM 723 C CA . ILE A 1 88 ? 13.821 -2.326 -14.795 1.00 95.25 88 ILE A CA 1
ATOM 724 C C . ILE A 1 88 ? 14.737 -1.684 -15.843 1.00 95.25 88 ILE A C 1
ATOM 726 O O . ILE A 1 88 ? 14.343 -1.581 -17.005 1.00 95.25 88 ILE A O 1
ATOM 730 N N . SER A 1 89 ? 15.957 -1.298 -15.461 1.00 95.56 89 SER A N 1
ATOM 731 C CA . SER A 1 89 ? 16.949 -0.687 -16.353 1.00 95.56 89 SER A CA 1
ATOM 732 C C . SER A 1 89 ? 17.275 -1.590 -17.548 1.00 95.56 89 SER A C 1
ATOM 734 O O . SER A 1 89 ? 17.256 -1.133 -18.690 1.00 95.56 89 SER A O 1
ATOM 736 N N . LEU A 1 90 ? 17.475 -2.890 -17.306 1.00 95.62 90 LEU A N 1
ATOM 737 C CA . LEU A 1 90 ? 17.772 -3.883 -18.342 1.00 95.62 90 LEU A CA 1
ATOM 738 C C . LEU A 1 90 ? 16.608 -4.091 -19.328 1.00 95.62 90 LEU A C 1
ATOM 740 O O . LEU A 1 90 ? 16.823 -4.381 -20.510 1.00 95.62 90 LEU A O 1
ATOM 744 N N . LYS A 1 91 ? 15.360 -4.000 -18.851 1.00 95.50 91 LYS A N 1
ATOM 745 C CA . LYS A 1 91 ? 14.159 -4.217 -19.676 1.00 95.50 91 LYS A CA 1
ATOM 746 C C . LYS A 1 91 ? 13.672 -2.955 -20.385 1.00 95.50 91 LYS A C 1
ATOM 748 O O . LYS A 1 91 ? 13.025 -3.081 -21.429 1.00 95.50 91 LYS A O 1
ATOM 753 N N . ALA A 1 92 ? 13.961 -1.774 -19.845 1.00 93.50 92 ALA A N 1
ATOM 754 C CA . ALA A 1 92 ? 13.527 -0.500 -20.398 1.00 93.50 92 ALA A CA 1
ATOM 755 C C . ALA A 1 92 ? 14.132 -0.264 -21.792 1.00 93.50 92 ALA A C 1
ATOM 757 O O . ALA A 1 92 ? 15.340 -0.354 -22.000 1.00 93.50 92 ALA A O 1
ATOM 758 N N . ARG A 1 93 ? 13.277 0.038 -22.776 1.00 87.75 93 ARG A N 1
ATOM 759 C CA . ARG A 1 93 ? 13.689 0.398 -24.142 1.00 87.75 93 ARG A CA 1
ATOM 760 C C . ARG A 1 93 ? 12.820 1.535 -24.655 1.00 87.75 93 ARG A C 1
ATOM 762 O O . ARG A 1 93 ? 11.596 1.421 -24.637 1.00 87.75 93 ARG A O 1
ATOM 769 N N . GLY A 1 94 ? 13.446 2.604 -25.147 1.00 89.50 94 GLY A N 1
ATOM 770 C CA . GLY A 1 94 ? 12.729 3.793 -25.612 1.00 89.50 94 GLY A CA 1
ATOM 771 C C . GLY A 1 94 ? 11.771 4.333 -24.543 1.00 89.50 94 GLY A C 1
ATOM 772 O O . GLY A 1 94 ? 12.110 4.384 -23.363 1.00 89.50 94 GLY A O 1
ATOM 773 N N . TYR A 1 95 ? 10.551 4.694 -24.944 1.00 90.19 95 TYR A N 1
ATOM 774 C CA . TYR A 1 95 ? 9.515 5.130 -24.006 1.00 90.19 95 TYR A CA 1
ATOM 775 C C . TYR A 1 95 ? 8.939 3.944 -23.227 1.00 90.19 95 TYR A C 1
ATOM 777 O O . TYR A 1 95 ? 8.281 3.074 -23.795 1.00 90.19 95 TYR A O 1
ATOM 785 N N . SER A 1 96 ? 9.170 3.935 -21.914 1.00 93.44 96 SER A N 1
ATOM 786 C CA . SER A 1 96 ? 8.690 2.907 -20.986 1.00 93.44 96 SER A CA 1
ATOM 787 C C . SER A 1 96 ? 7.890 3.540 -19.844 1.00 93.44 96 SER A C 1
ATOM 789 O O . SER A 1 96 ? 8.169 4.664 -19.429 1.00 93.44 96 SER A O 1
ATOM 791 N N . ILE A 1 97 ? 6.892 2.815 -19.332 1.00 92.06 97 ILE A N 1
ATOM 792 C CA . ILE A 1 97 ? 6.097 3.211 -18.162 1.00 92.06 97 ILE A CA 1
ATOM 793 C C . ILE A 1 97 ? 6.350 2.184 -17.061 1.00 92.06 97 ILE A C 1
ATOM 795 O O . ILE A 1 97 ? 6.191 0.988 -17.287 1.00 92.06 97 ILE A O 1
ATOM 799 N N . CYS A 1 98 ? 6.730 2.661 -15.877 1.00 91.94 98 CYS A N 1
ATOM 800 C CA . CYS A 1 98 ? 6.859 1.849 -14.672 1.00 91.94 98 CYS A CA 1
ATOM 801 C C . CYS A 1 98 ? 5.727 2.215 -13.707 1.00 91.94 98 CYS A C 1
ATOM 803 O O . CYS A 1 98 ? 5.535 3.394 -13.401 1.00 91.94 98 CYS A O 1
ATOM 805 N N . ILE A 1 99 ? 4.972 1.211 -13.259 1.00 89.56 99 ILE A N 1
ATOM 806 C CA . ILE A 1 99 ? 3.919 1.358 -12.250 1.00 89.56 99 ILE A CA 1
ATOM 807 C C . ILE A 1 99 ? 4.488 0.840 -10.934 1.00 89.56 99 ILE A C 1
ATOM 809 O O . ILE A 1 99 ? 4.957 -0.290 -10.866 1.00 89.56 99 ILE A O 1
ATOM 813 N N . THR A 1 100 ? 4.455 1.678 -9.904 1.00 87.25 100 THR A N 1
ATOM 814 C CA . THR A 1 100 ? 5.056 1.414 -8.595 1.00 87.25 100 THR A CA 1
ATOM 815 C C . THR A 1 100 ? 4.203 2.048 -7.500 1.00 87.25 100 THR A C 1
ATOM 817 O O . THR A 1 100 ? 3.461 2.995 -7.763 1.00 87.25 100 THR A O 1
ATOM 820 N N . GLY A 1 101 ? 4.328 1.542 -6.271 1.00 82.94 101 GLY A N 1
ATOM 821 C CA . GLY A 1 101 ? 3.702 2.130 -5.086 1.00 82.94 101 GLY A CA 1
ATOM 822 C C . GLY A 1 101 ? 4.348 3.452 -4.642 1.00 82.94 101 GLY A C 1
ATOM 823 O O . GLY A 1 101 ? 5.087 4.101 -5.388 1.00 82.94 101 GLY A O 1
ATOM 824 N N . LEU A 1 102 ? 4.108 3.831 -3.383 1.00 78.94 102 LEU A N 1
ATOM 825 C CA . LEU A 1 102 ? 4.503 5.124 -2.794 1.00 78.94 102 LEU A CA 1
ATOM 826 C C . LEU A 1 102 ? 6.016 5.416 -2.839 1.00 78.94 102 LEU A C 1
ATOM 828 O O . LEU A 1 102 ? 6.442 6.571 -2.814 1.00 78.94 102 LEU A O 1
ATOM 832 N N . SER A 1 103 ? 6.842 4.382 -2.980 1.00 78.19 103 SER A N 1
ATOM 833 C CA . SER A 1 103 ? 8.301 4.467 -3.093 1.00 78.19 103 SER A CA 1
ATOM 834 C C . SER A 1 103 ? 8.813 4.772 -4.510 1.00 78.19 103 SER A C 1
ATOM 836 O O . SER A 1 103 ? 10.022 4.732 -4.751 1.00 78.19 103 SER A O 1
ATOM 838 N N . GLY A 1 104 ? 7.942 5.143 -5.457 1.00 86.38 104 GLY A N 1
ATOM 839 C CA . GLY A 1 104 ? 8.334 5.388 -6.850 1.00 86.38 104 GLY A CA 1
ATOM 840 C C . GLY A 1 104 ? 9.402 6.466 -7.055 1.00 86.38 104 GLY A C 1
ATOM 841 O O . GLY A 1 104 ? 10.204 6.379 -7.983 1.00 86.38 104 GLY A O 1
ATOM 842 N N . TRP A 1 105 ? 9.488 7.452 -6.158 1.00 86.81 105 TRP A N 1
ATOM 843 C CA . TRP A 1 105 ? 10.552 8.460 -6.180 1.00 86.81 105 TRP A CA 1
ATOM 844 C C . TRP A 1 105 ? 11.936 7.880 -5.849 1.00 86.81 105 TRP A C 1
ATOM 846 O O . TRP A 1 105 ? 12.936 8.363 -6.386 1.00 86.81 105 TRP A O 1
ATOM 856 N N . LYS A 1 106 ? 12.008 6.844 -4.998 1.00 88.00 106 LYS A N 1
ATOM 857 C CA . LYS A 1 106 ? 13.260 6.150 -4.662 1.00 88.00 106 LYS A CA 1
ATOM 858 C C . LYS A 1 106 ? 13.759 5.350 -5.866 1.00 88.00 106 LYS A C 1
ATOM 860 O O . LYS A 1 106 ? 14.894 5.558 -6.286 1.00 88.00 106 LYS A O 1
ATOM 865 N N . ILE A 1 107 ? 12.882 4.558 -6.493 1.00 91.25 107 ILE A N 1
ATOM 866 C CA . ILE A 1 107 ? 13.191 3.832 -7.739 1.00 91.25 107 ILE A CA 1
ATOM 867 C C . ILE A 1 107 ? 13.632 4.809 -8.836 1.00 91.25 107 ILE A C 1
ATOM 869 O O . ILE A 1 107 ? 14.657 4.600 -9.480 1.00 91.25 107 ILE A O 1
ATOM 873 N N . ALA A 1 108 ? 12.918 5.925 -9.012 1.00 93.94 108 ALA A N 1
ATOM 874 C CA . ALA A 1 108 ? 13.281 6.933 -10.004 1.00 93.94 108 ALA A CA 1
ATOM 875 C C . ALA A 1 108 ? 14.674 7.535 -9.773 1.00 93.94 108 ALA A C 1
ATOM 877 O O . ALA A 1 108 ? 15.378 7.822 -10.739 1.00 93.94 108 ALA A O 1
ATOM 878 N N . ARG A 1 109 ? 15.092 7.726 -8.513 1.00 93.88 109 ARG A N 1
ATOM 879 C CA . ARG A 1 109 ? 16.449 8.191 -8.192 1.00 93.88 109 ARG A CA 1
ATOM 880 C C . ARG A 1 109 ? 17.504 7.182 -8.651 1.00 93.88 109 ARG A C 1
ATOM 882 O O . ARG A 1 109 ? 18.472 7.596 -9.278 1.00 93.88 109 ARG A O 1
ATOM 889 N N . ILE A 1 110 ? 17.296 5.893 -8.385 1.00 94.62 110 ILE A N 1
ATOM 890 C CA . ILE A 1 110 ? 18.232 4.828 -8.778 1.00 94.62 110 ILE A CA 1
ATOM 891 C C . ILE A 1 110 ? 18.311 4.719 -10.307 1.00 94.62 110 ILE A C 1
ATOM 893 O O . ILE A 1 110 ? 19.400 4.723 -10.870 1.00 94.62 110 ILE A O 1
ATOM 897 N N . LEU A 1 111 ? 17.167 4.732 -10.999 1.00 95.69 111 LEU A N 1
ATOM 898 C CA . LEU A 1 111 ? 17.116 4.670 -12.464 1.00 95.69 111 LEU A CA 1
ATOM 899 C C . LEU A 1 111 ? 17.810 5.862 -13.142 1.00 95.69 111 LEU A C 1
ATOM 901 O O . LEU A 1 111 ? 18.464 5.685 -14.166 1.00 95.69 111 LEU A O 1
ATOM 905 N N . ARG A 1 112 ? 17.723 7.070 -12.568 1.00 96.19 112 ARG A N 1
ATOM 906 C CA . ARG A 1 112 ? 18.515 8.219 -13.045 1.00 96.19 112 ARG A CA 1
ATOM 907 C C . ARG A 1 112 ? 20.015 7.985 -12.872 1.00 96.19 112 ARG A C 1
ATOM 909 O O . ARG A 1 112 ? 20.781 8.376 -13.743 1.00 96.19 112 ARG A O 1
ATOM 916 N N . GLY A 1 113 ? 20.421 7.316 -11.791 1.00 95.75 113 GLY A N 1
ATOM 917 C CA . GLY A 1 113 ? 21.802 6.867 -11.588 1.00 95.75 113 GLY A CA 1
ATOM 918 C C . GLY A 1 113 ? 22.284 5.893 -12.670 1.00 95.75 113 GLY A C 1
ATOM 919 O O . GLY A 1 113 ? 23.449 5.938 -13.047 1.00 95.75 113 GLY A O 1
ATOM 920 N N . PHE A 1 114 ? 21.383 5.089 -13.241 1.00 95.50 114 PHE A N 1
ATOM 921 C CA . PHE A 1 114 ? 21.658 4.244 -14.411 1.00 95.50 114 PHE A CA 1
ATOM 922 C C . PHE A 1 114 ? 21.587 4.983 -15.763 1.00 95.50 114 PHE A C 1
ATOM 924 O O . PHE A 1 114 ? 21.722 4.351 -16.807 1.00 95.50 114 PHE A O 1
ATOM 931 N N . GLY A 1 115 ? 21.381 6.305 -15.772 1.00 95.62 115 GLY A N 1
ATOM 932 C CA . GLY A 1 115 ? 21.378 7.127 -16.988 1.00 95.62 115 GLY A CA 1
ATOM 933 C C . GLY A 1 115 ? 20.014 7.309 -17.665 1.00 95.62 115 GLY A C 1
ATOM 934 O O . GLY A 1 115 ? 19.957 7.851 -18.767 1.00 95.62 115 GLY A O 1
ATOM 935 N N . HIS A 1 116 ? 18.907 6.898 -17.037 1.00 96.31 116 HIS A N 1
ATOM 936 C CA . HIS A 1 116 ? 17.563 7.078 -17.607 1.00 96.31 116 HIS A CA 1
ATOM 937 C C . HIS A 1 116 ? 16.992 8.482 -17.344 1.00 96.31 116 HIS A C 1
ATOM 939 O O . HIS A 1 116 ? 17.055 8.995 -16.223 1.00 96.31 116 HIS A O 1
ATOM 945 N N . GLU A 1 117 ? 16.318 9.076 -18.336 1.00 96.69 117 GLU A N 1
ATOM 946 C CA . GLU A 1 117 ? 15.470 10.258 -18.111 1.00 96.69 117 GLU A CA 1
ATOM 947 C C . GLU A 1 117 ? 14.138 9.826 -17.474 1.00 96.69 117 GLU A C 1
ATOM 949 O O . GLU A 1 117 ? 13.236 9.325 -18.146 1.00 96.69 117 GLU A O 1
ATOM 954 N N . VAL A 1 118 ? 13.992 10.031 -16.160 1.00 96.50 118 VAL A N 1
ATOM 955 C CA . VAL A 1 118 ? 12.801 9.586 -15.414 1.00 96.50 118 VAL A CA 1
ATOM 956 C C . VAL A 1 118 ? 11.951 10.756 -14.926 1.00 96.50 118 VAL A C 1
ATOM 958 O O . VAL A 1 118 ? 12.396 11.573 -14.109 1.00 96.50 118 VAL A O 1
ATOM 961 N N . LYS A 1 119 ? 10.678 10.773 -15.340 1.00 94.81 119 LYS A N 1
ATOM 962 C CA . LYS A 1 119 ? 9.628 11.671 -14.830 1.00 94.81 119 LYS A CA 1
ATOM 963 C C . LYS A 1 119 ? 8.659 10.882 -13.956 1.00 94.81 119 LYS A C 1
ATOM 965 O O . LYS A 1 119 ? 8.040 9.933 -14.421 1.00 94.81 119 LYS A O 1
ATOM 970 N N . VAL A 1 120 ? 8.516 11.296 -12.699 1.00 91.88 120 VAL A N 1
ATOM 971 C CA . VAL A 1 120 ? 7.578 10.679 -11.750 1.00 91.88 120 VAL A CA 1
ATOM 972 C C . VAL A 1 120 ? 6.259 11.436 -11.805 1.00 91.88 120 VAL A C 1
ATOM 974 O O . VAL A 1 120 ? 6.244 12.663 -11.714 1.00 91.88 120 VAL A O 1
ATOM 977 N N . LYS A 1 121 ? 5.155 10.705 -11.960 1.00 89.06 121 LYS A N 1
ATOM 978 C CA . LYS A 1 121 ? 3.794 11.242 -11.901 1.00 89.06 121 LYS A CA 1
ATOM 979 C C . LYS A 1 121 ? 2.949 10.346 -11.005 1.00 89.06 121 LYS A C 1
ATOM 981 O 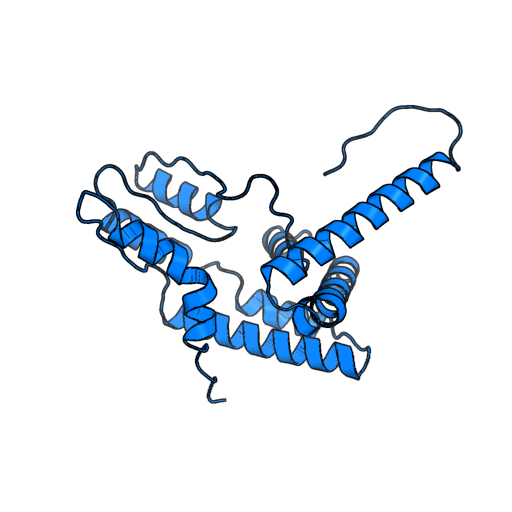O . LYS A 1 121 ? 3.051 9.128 -11.105 1.00 89.06 121 LYS A O 1
ATOM 986 N N . SER A 1 122 ? 2.115 10.951 -10.164 1.00 82.75 122 SER A N 1
ATOM 987 C CA . SER A 1 122 ? 1.066 10.219 -9.451 1.00 82.75 122 SER A CA 1
ATOM 988 C C . SER A 1 122 ? -0.124 10.006 -10.382 1.00 82.75 122 SER A C 1
ATOM 990 O O . SER A 1 122 ? -0.511 10.935 -11.096 1.00 82.75 122 SER A O 1
ATOM 992 N N . ALA A 1 123 ? -0.699 8.803 -10.368 1.00 78.06 123 ALA A N 1
ATOM 993 C CA . ALA A 1 123 ? -1.941 8.518 -11.084 1.00 78.06 123 ALA A CA 1
ATOM 994 C C . ALA A 1 123 ? -3.122 9.293 -10.477 1.00 78.06 123 ALA A C 1
ATOM 996 O O . ALA A 1 123 ? -3.985 9.776 -11.206 1.00 78.06 123 ALA A O 1
ATOM 997 N N . GLU A 1 124 ? -3.118 9.478 -9.156 1.00 72.06 124 GLU A N 1
ATOM 998 C CA . GLU A 1 124 ? -4.166 10.187 -8.431 1.00 72.06 124 GLU A CA 1
ATOM 999 C C . GLU A 1 124 ? -3.622 11.484 -7.822 1.00 72.06 124 GLU A C 1
ATOM 1001 O O . GLU A 1 124 ? -2.593 11.501 -7.142 1.00 72.06 124 GLU A O 1
ATOM 1006 N N . ARG A 1 125 ? -4.303 12.603 -8.095 1.00 65.75 125 ARG A N 1
ATOM 1007 C CA . ARG A 1 125 ? -3.874 13.943 -7.660 1.00 65.75 125 ARG A CA 1
ATOM 1008 C C . ARG A 1 125 ? -4.016 14.177 -6.153 1.00 65.75 125 ARG A C 1
ATOM 1010 O O . ARG A 1 125 ? -3.336 15.054 -5.636 1.00 65.75 125 ARG A O 1
ATOM 1017 N N . LEU A 1 126 ? -4.905 13.447 -5.478 1.00 66.94 126 LEU A N 1
ATOM 1018 C CA . LEU A 1 126 ? -5.298 13.690 -4.083 1.00 66.94 126 LEU A CA 1
ATOM 1019 C C . LEU A 1 126 ? -5.330 12.395 -3.255 1.00 66.94 126 LEU A C 1
ATOM 1021 O O . LEU A 1 126 ? -6.204 12.228 -2.405 1.00 66.94 126 LEU A O 1
ATOM 1025 N N . TYR A 1 127 ? -4.395 11.476 -3.502 1.00 76.31 127 TYR A N 1
ATOM 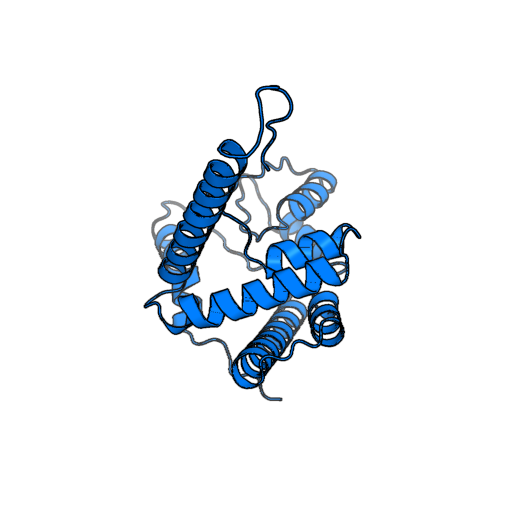1026 C CA . TYR A 1 127 ? -4.256 10.293 -2.657 1.00 76.31 127 TYR A CA 1
ATOM 1027 C C . TYR A 1 127 ? -3.762 10.702 -1.261 1.00 76.31 127 TYR A C 1
ATOM 1029 O O . TYR A 1 127 ? -2.650 11.206 -1.104 1.00 76.31 127 TYR A O 1
ATOM 1037 N N . MET A 1 128 ? -4.598 10.494 -0.245 1.00 81.88 128 MET A N 1
ATOM 1038 C CA . MET A 1 128 ? -4.237 10.640 1.164 1.00 81.88 128 MET A CA 1
ATOM 1039 C C . MET A 1 128 ? -3.702 9.319 1.711 1.00 81.88 128 MET A C 1
ATOM 1041 O O . MET A 1 128 ? -4.354 8.281 1.585 1.00 81.88 128 MET A O 1
ATOM 1045 N N . PHE A 1 129 ? -2.536 9.364 2.354 1.00 84.75 129 PHE A N 1
ATOM 1046 C CA . PHE A 1 129 ? -1.907 8.167 2.904 1.00 84.75 129 PHE A CA 1
ATOM 1047 C C . PHE A 1 129 ? -2.773 7.549 4.004 1.00 84.75 129 PHE A C 1
ATOM 1049 O O . PHE A 1 129 ? -3.290 8.237 4.895 1.00 84.75 129 PHE A O 1
ATOM 1056 N N . ARG A 1 130 ? -2.915 6.227 3.944 1.00 89.75 130 ARG A N 1
ATOM 1057 C CA . ARG A 1 130 ? -3.561 5.417 4.977 1.00 89.75 130 ARG A CA 1
ATOM 1058 C C . ARG A 1 130 ? -2.703 5.419 6.247 1.00 89.75 130 ARG A C 1
ATOM 1060 O O . ARG A 1 130 ? -1.500 5.661 6.166 1.00 89.75 130 ARG A O 1
ATOM 1067 N N . PRO A 1 131 ? -3.271 5.120 7.429 1.00 92.12 131 PRO A N 1
ATOM 1068 C CA . PRO A 1 131 ? -2.526 5.256 8.680 1.00 92.12 131 PRO A CA 1
ATOM 1069 C C . PRO A 1 131 ? -1.225 4.440 8.725 1.00 92.12 131 PRO A C 1
ATOM 1071 O O . PRO A 1 131 ? -0.214 4.953 9.196 1.00 92.12 131 PRO A O 1
ATOM 1074 N N . LEU A 1 132 ? -1.214 3.220 8.171 1.00 92.12 132 LEU A N 1
ATOM 1075 C CA . LEU A 1 132 ? 0.010 2.410 8.098 1.00 92.12 132 LEU A CA 1
ATOM 1076 C C . LEU A 1 132 ? 1.032 2.944 7.085 1.00 92.12 132 LEU A C 1
ATOM 1078 O O . LEU A 1 132 ? 2.221 2.855 7.337 1.00 92.12 132 LEU A O 1
ATOM 1082 N N . GLU A 1 133 ? 0.599 3.589 6.001 1.00 89.38 133 GLU A N 1
ATOM 1083 C CA . GLU A 1 133 ? 1.517 4.209 5.030 1.00 89.38 133 GLU A CA 1
ATOM 1084 C C . GLU A 1 133 ? 2.211 5.443 5.630 1.00 89.38 133 GLU A C 1
ATOM 1086 O O . GLU A 1 133 ? 3.391 5.698 5.380 1.00 89.38 133 GLU A O 1
ATOM 1091 N N . ILE A 1 134 ? 1.491 6.202 6.468 1.00 90.19 134 ILE A N 1
ATOM 1092 C CA . ILE A 1 134 ? 2.076 7.287 7.269 1.00 90.19 134 ILE A CA 1
ATOM 1093 C C . ILE A 1 134 ? 3.072 6.702 8.275 1.00 90.19 134 ILE A C 1
ATOM 1095 O O . ILE A 1 134 ? 4.175 7.227 8.415 1.00 90.19 134 ILE A O 1
ATOM 1099 N N . LEU A 1 135 ? 2.695 5.613 8.950 1.00 91.19 135 LEU A N 1
ATOM 1100 C CA . LEU A 1 135 ? 3.541 4.931 9.926 1.00 91.19 135 LEU A CA 1
ATOM 1101 C C . LEU A 1 135 ? 4.855 4.460 9.290 1.00 91.19 135 LEU A C 1
ATOM 1103 O O . LEU A 1 135 ? 5.917 4.837 9.773 1.00 91.19 135 LEU A O 1
ATOM 1107 N N . GLU A 1 136 ? 4.790 3.744 8.167 1.00 88.81 136 GLU A N 1
ATOM 1108 C CA . GLU A 1 136 ? 5.955 3.309 7.387 1.00 88.81 136 GLU A CA 1
ATOM 1109 C C . GLU A 1 136 ? 6.851 4.493 6.998 1.00 88.81 136 GLU A C 1
ATOM 1111 O O . GLU A 1 136 ? 8.061 4.456 7.210 1.00 88.81 136 GLU A O 1
ATOM 1116 N N . THR A 1 137 ? 6.267 5.591 6.507 1.00 85.31 137 THR A N 1
ATOM 1117 C CA . THR A 1 137 ? 7.030 6.794 6.130 1.00 85.31 137 THR A CA 1
ATOM 1118 C C . THR A 1 137 ? 7.763 7.412 7.331 1.00 85.31 137 THR A C 1
ATOM 1120 O O . THR A 1 137 ? 8.913 7.847 7.220 1.00 85.31 137 THR A O 1
ATOM 1123 N N . LEU A 1 138 ? 7.124 7.462 8.503 1.00 88.69 138 LEU A N 1
ATOM 1124 C CA . LEU A 1 138 ? 7.748 7.982 9.724 1.00 88.69 138 LEU A CA 1
ATOM 1125 C C . LEU A 1 138 ? 8.855 7.061 10.245 1.00 88.69 138 LEU A C 1
ATOM 1127 O O . LEU A 1 138 ? 9.863 7.559 10.746 1.00 88.69 138 LEU A O 1
ATOM 1131 N N . MET A 1 139 ? 8.696 5.745 10.091 1.00 88.62 139 MET A N 1
ATOM 1132 C CA . MET A 1 139 ? 9.725 4.757 10.425 1.00 88.62 139 MET A CA 1
ATOM 1133 C C . MET A 1 139 ? 10.947 4.918 9.522 1.00 88.62 139 MET A C 1
ATOM 1135 O O . MET A 1 139 ? 12.059 5.064 10.019 1.00 88.62 139 MET A O 1
ATOM 1139 N N . GLU A 1 140 ? 10.742 4.993 8.205 1.00 84.75 140 GLU A N 1
ATOM 1140 C CA . GLU A 1 140 ? 11.823 5.181 7.229 1.00 84.75 140 GLU A CA 1
ATOM 1141 C C . GLU A 1 140 ? 12.600 6.490 7.428 1.00 84.75 140 GLU A C 1
ATOM 1143 O O . GLU A 1 140 ? 13.786 6.562 7.110 1.00 84.75 140 GLU A O 1
ATOM 1148 N N . THR A 1 141 ? 11.941 7.538 7.927 1.00 84.44 141 THR A N 1
ATOM 1149 C CA . THR A 1 141 ? 12.574 8.845 8.169 1.00 84.44 141 THR A CA 1
ATOM 1150 C C . THR A 1 141 ? 13.136 9.010 9.582 1.00 84.44 141 THR A C 1
ATOM 1152 O O . THR A 1 141 ? 13.727 10.049 9.868 1.00 84.44 141 THR A O 1
ATOM 1155 N N . GLY A 1 142 ? 12.966 8.018 10.465 1.00 86.62 142 GLY A N 1
ATOM 1156 C CA . GLY A 1 142 ? 13.428 8.078 11.856 1.00 86.62 142 GLY A CA 1
ATOM 1157 C C . GLY A 1 142 ? 12.642 9.046 12.750 1.00 86.62 142 GLY A C 1
ATOM 1158 O O . GLY A 1 142 ? 13.086 9.357 13.850 1.00 86.62 142 GLY A O 1
ATOM 1159 N N . ASN A 1 143 ? 11.476 9.522 12.303 1.00 86.12 143 ASN A N 1
ATOM 1160 C CA . ASN A 1 143 ? 10.654 10.514 13.011 1.00 86.12 143 ASN A CA 1
ATOM 1161 C C . ASN A 1 143 ? 9.488 9.886 13.793 1.00 86.12 143 ASN A C 1
ATOM 1163 O O . ASN A 1 143 ? 8.562 10.586 14.215 1.00 86.12 143 ASN A O 1
ATOM 1167 N N . LEU A 1 144 ? 9.485 8.562 13.959 1.00 91.38 144 LEU A N 1
ATOM 1168 C CA . LEU A 1 144 ? 8.412 7.866 14.653 1.00 91.38 144 LEU A CA 1
ATOM 1169 C C . LEU A 1 144 ? 8.587 7.948 16.174 1.00 91.38 144 LEU A C 1
ATOM 1171 O O . LEU A 1 144 ? 9.577 7.482 16.729 1.00 91.38 144 LEU A O 1
ATOM 1175 N N . THR A 1 145 ? 7.568 8.462 16.863 1.00 91.62 145 THR A N 1
ATOM 1176 C CA . THR A 1 145 ? 7.451 8.336 18.323 1.00 91.62 145 THR A CA 1
ATOM 1177 C C . THR A 1 145 ? 6.453 7.239 18.681 1.00 91.62 145 THR A C 1
ATOM 1179 O O . THR A 1 145 ? 5.509 6.988 17.932 1.00 91.62 145 THR A O 1
ATOM 1182 N N . HIS A 1 146 ? 6.606 6.622 19.857 1.00 94.06 146 HIS A N 1
ATOM 1183 C CA . HIS A 1 146 ? 5.690 5.573 20.324 1.00 94.06 146 HIS A CA 1
ATOM 1184 C C . HIS A 1 146 ? 4.227 6.044 20.365 1.00 94.06 146 HIS A C 1
ATOM 1186 O O . HIS A 1 146 ? 3.328 5.318 19.952 1.00 94.06 146 HIS A O 1
ATOM 1192 N N . ARG A 1 147 ? 3.978 7.277 20.828 1.00 92.69 147 ARG A N 1
ATOM 1193 C CA . ARG A 1 147 ? 2.627 7.855 20.874 1.00 92.69 147 ARG A CA 1
ATOM 1194 C C . ARG A 1 147 ? 2.020 7.980 19.475 1.00 92.69 147 ARG A C 1
ATOM 1196 O O . ARG A 1 147 ? 0.886 7.564 19.267 1.00 92.69 147 ARG A O 1
ATOM 1203 N N . VAL A 1 148 ? 2.778 8.525 18.522 1.00 92.50 148 VAL A N 1
ATOM 1204 C CA . VAL A 1 148 ? 2.317 8.666 17.132 1.00 92.50 148 VAL A CA 1
ATOM 1205 C C . VAL A 1 148 ? 2.079 7.293 16.499 1.00 92.50 148 VAL A C 1
ATOM 1207 O O . VAL A 1 148 ? 1.082 7.108 15.804 1.00 92.50 148 VAL A O 1
ATOM 1210 N N . ALA A 1 149 ? 2.942 6.312 16.783 1.00 94.56 149 ALA A N 1
ATOM 1211 C CA . ALA A 1 149 ? 2.749 4.936 16.340 1.00 94.56 149 ALA A CA 1
ATOM 1212 C C . ALA A 1 149 ? 1.427 4.359 16.859 1.00 94.56 149 ALA A C 1
ATOM 1214 O O . ALA A 1 149 ? 0.630 3.849 16.074 1.00 94.56 149 ALA A O 1
ATOM 1215 N N . GLU A 1 150 ? 1.161 4.487 18.161 1.00 95.75 150 GLU A N 1
ATOM 1216 C CA . GLU A 1 150 ? -0.079 4.006 18.770 1.00 95.75 150 GLU A CA 1
ATOM 1217 C C . GLU A 1 150 ? -1.319 4.651 18.143 1.00 95.75 150 GLU A C 1
ATOM 1219 O O . GLU A 1 150 ? -2.276 3.950 17.810 1.00 95.75 150 GLU A O 1
ATOM 1224 N N . GLU A 1 151 ? -1.301 5.972 17.954 1.00 94.81 151 GLU A N 1
ATOM 1225 C CA . GLU A 1 151 ? -2.402 6.713 17.337 1.00 94.81 151 GLU A CA 1
ATOM 1226 C C . GLU A 1 151 ? -2.657 6.224 15.900 1.00 94.81 151 GLU A C 1
ATOM 1228 O O . GLU A 1 151 ? -3.793 5.891 15.565 1.00 94.81 151 GLU A O 1
ATOM 1233 N N . LEU A 1 152 ? -1.615 6.080 15.073 1.00 95.19 152 LEU A N 1
ATOM 1234 C CA . LEU A 1 152 ? -1.738 5.586 13.695 1.00 95.19 152 LEU A CA 1
ATOM 1235 C C . LEU A 1 152 ? -2.220 4.132 13.626 1.00 95.19 152 LEU A C 1
ATOM 1237 O O . LEU A 1 152 ? -3.071 3.807 12.795 1.00 95.19 152 LEU A O 1
ATOM 1241 N N . ILE A 1 153 ? -1.732 3.260 14.511 1.00 96.88 153 ILE A N 1
ATOM 1242 C CA . ILE A 1 153 ? -2.197 1.870 14.606 1.00 96.88 153 ILE A CA 1
ATOM 1243 C C . ILE A 1 153 ? -3.676 1.844 14.995 1.00 96.88 153 ILE A C 1
ATOM 1245 O O . ILE A 1 153 ? -4.478 1.146 14.375 1.00 96.88 153 ILE A O 1
ATOM 1249 N N . ARG A 1 154 ? -4.074 2.640 15.990 1.00 95.75 154 ARG A N 1
ATOM 1250 C CA . ARG A 1 154 ? -5.468 2.733 16.437 1.00 95.75 154 ARG A CA 1
ATOM 1251 C C . ARG A 1 154 ? -6.381 3.271 15.336 1.00 95.75 154 ARG A C 1
ATOM 1253 O O . ARG A 1 154 ? -7.500 2.781 15.185 1.00 95.75 154 ARG A O 1
ATOM 1260 N N . GLU A 1 155 ? -5.916 4.243 14.556 1.00 94.62 155 GLU A N 1
ATOM 1261 C CA . GLU A 1 155 ? -6.622 4.731 13.368 1.00 94.62 155 GLU A CA 1
ATOM 1262 C C . GLU A 1 155 ? -6.719 3.661 12.276 1.00 94.62 155 GLU A C 1
ATOM 1264 O O . GLU A 1 155 ? -7.776 3.523 11.668 1.00 94.62 155 GLU A O 1
ATOM 1269 N N . HIS A 1 156 ? -5.676 2.856 12.047 1.00 95.56 156 HIS A N 1
ATOM 1270 C CA . HIS A 1 156 ? -5.753 1.726 11.116 1.00 95.56 156 HIS A CA 1
ATOM 1271 C C . HIS A 1 156 ? -6.806 0.700 11.556 1.00 95.56 156 HIS A C 1
ATOM 1273 O O . HIS A 1 156 ? -7.624 0.263 10.747 1.00 95.56 156 HIS A O 1
ATOM 1279 N N . VAL A 1 157 ? -6.819 0.344 12.842 1.00 96.81 157 VAL A N 1
ATOM 1280 C CA . VAL A 1 157 ? -7.793 -0.600 13.406 1.00 96.81 157 VAL A CA 1
ATOM 1281 C C . VAL A 1 157 ? -9.224 -0.092 13.197 1.00 96.81 157 VAL A C 1
ATOM 1283 O O . VAL A 1 157 ? -10.079 -0.843 12.722 1.00 96.81 157 VAL A O 1
ATOM 1286 N N . ARG A 1 158 ? -9.466 1.202 13.458 1.00 94.94 158 ARG A N 1
ATOM 1287 C CA . ARG A 1 158 ? -10.752 1.862 13.175 1.00 94.94 158 ARG A CA 1
ATOM 1288 C C . ARG A 1 158 ? -11.082 1.890 11.688 1.00 94.94 158 ARG A C 1
ATOM 1290 O O . ARG A 1 158 ? -12.202 1.556 11.324 1.00 94.94 158 ARG A O 1
ATOM 1297 N N . PHE A 1 159 ? -10.122 2.227 10.827 1.00 94.75 159 PHE A N 1
ATOM 1298 C CA . PHE A 1 159 ? -10.305 2.220 9.376 1.00 94.75 159 PHE A CA 1
ATOM 1299 C C . PHE A 1 159 ? -10.804 0.856 8.882 1.00 94.75 159 PHE A C 1
ATOM 1301 O O . PHE A 1 159 ? -11.786 0.779 8.145 1.00 94.75 159 PHE A O 1
ATOM 1308 N N . VAL A 1 160 ? -10.175 -0.230 9.337 1.00 95.56 160 VAL A N 1
ATOM 1309 C CA . VAL A 1 160 ? -10.596 -1.578 8.949 1.00 95.56 160 VAL A CA 1
ATOM 1310 C C . VAL A 1 160 ? -11.997 -1.891 9.473 1.00 95.56 160 VAL A C 1
ATOM 1312 O O . VAL A 1 160 ? -12.859 -2.299 8.697 1.00 95.56 160 VAL A O 1
ATOM 1315 N N . ARG A 1 161 ? -12.240 -1.672 10.769 1.00 95.62 161 ARG A N 1
ATOM 1316 C CA . ARG A 1 161 ? -13.514 -2.003 11.421 1.00 95.62 161 ARG A CA 1
ATOM 1317 C C . ARG A 1 161 ? -14.697 -1.221 10.852 1.00 95.62 161 ARG A C 1
ATOM 1319 O O . ARG A 1 161 ? -15.721 -1.818 10.545 1.00 95.62 161 ARG A O 1
ATOM 1326 N N . ASP A 1 162 ? -14.549 0.094 10.733 1.00 95.38 162 ASP A N 1
ATOM 1327 C CA . ASP A 1 162 ? -15.664 1.006 10.470 1.00 95.38 162 ASP A CA 1
ATOM 1328 C C . ASP A 1 162 ? -15.908 1.220 8.972 1.00 95.38 162 ASP A C 1
ATOM 1330 O O . ASP A 1 162 ? -17.011 1.618 8.597 1.00 95.38 162 ASP A O 1
ATOM 1334 N N . TYR A 1 163 ? -14.910 0.947 8.118 1.00 95.25 163 TYR A N 1
ATOM 1335 C CA . TYR A 1 163 ? -14.985 1.223 6.679 1.00 95.25 163 TYR A CA 1
ATOM 1336 C C . TYR A 1 163 ? -14.706 0.000 5.810 1.00 95.25 163 TYR A C 1
ATOM 1338 O O . TYR A 1 163 ? -15.498 -0.288 4.918 1.00 95.25 163 TYR A O 1
ATOM 1346 N N . VAL A 1 164 ? -13.602 -0.724 6.027 1.00 93.00 164 VAL A N 1
ATOM 1347 C CA . VAL A 1 164 ? -13.243 -1.855 5.145 1.00 93.00 164 VAL A CA 1
ATOM 1348 C C . VAL A 1 164 ? -14.242 -3.001 5.279 1.00 93.00 164 VAL A C 1
ATOM 1350 O O . VAL A 1 164 ? -14.687 -3.531 4.268 1.00 93.00 164 VAL A O 1
ATOM 1353 N N . LEU A 1 165 ? -14.623 -3.364 6.506 1.00 92.62 165 LEU A N 1
ATOM 1354 C CA . LEU A 1 165 ? -15.552 -4.475 6.753 1.00 92.62 165 LEU A CA 1
ATOM 1355 C C . LEU A 1 165 ? -17.018 -4.139 6.439 1.00 92.62 165 LEU A C 1
ATOM 1357 O O . LEU A 1 165 ? -17.836 -5.044 6.309 1.00 92.62 165 LEU A O 1
ATOM 1361 N N . THR A 1 166 ? -17.358 -2.855 6.343 1.00 93.06 166 THR A N 1
ATOM 1362 C CA . THR A 1 166 ? -18.736 -2.364 6.173 1.00 93.06 166 THR A CA 1
ATOM 1363 C C . THR A 1 166 ? -19.028 -1.875 4.754 1.00 93.06 166 THR A C 1
ATOM 1365 O O . THR A 1 166 ? -20.180 -1.593 4.429 1.00 93.06 166 THR A O 1
ATOM 1368 N N . SER A 1 167 ? -18.005 -1.763 3.902 1.00 93.06 167 SER A N 1
ATOM 1369 C CA . SER A 1 167 ? -18.138 -1.270 2.530 1.00 93.06 167 SER A CA 1
ATOM 1370 C C . SER A 1 167 ? -18.1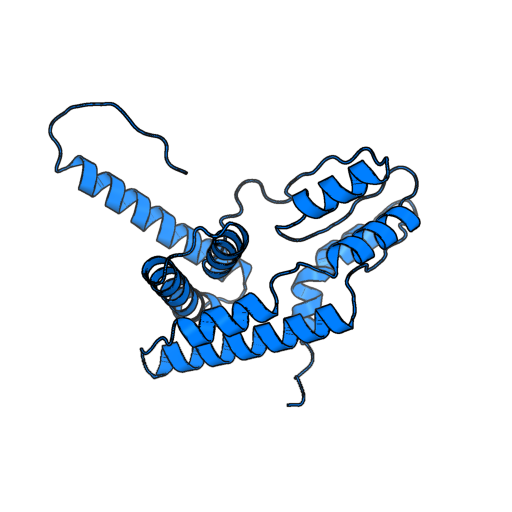40 -2.402 1.510 1.00 93.06 167 SER A C 1
ATOM 1372 O O . SER A 1 167 ? -17.461 -3.410 1.661 1.00 93.06 167 SER A O 1
ATOM 1374 N N . GLU A 1 168 ? -18.847 -2.182 0.403 1.00 89.25 168 GLU A N 1
ATOM 1375 C CA . GLU A 1 168 ? -18.891 -3.101 -0.746 1.00 89.25 168 GLU A CA 1
ATOM 1376 C C . GLU A 1 168 ? -17.555 -3.209 -1.497 1.00 89.25 168 GLU A C 1
ATOM 1378 O O . GLU A 1 168 ? -17.313 -4.193 -2.191 1.00 89.25 168 GLU A O 1
ATOM 1383 N N . SER A 1 169 ? -16.698 -2.188 -1.400 1.00 89.44 169 SER A N 1
ATOM 1384 C CA . SER A 1 169 ? -15.395 -2.155 -2.061 1.00 89.44 169 SER A CA 1
ATOM 1385 C C . SER A 1 169 ? -14.365 -1.374 -1.251 1.00 89.44 169 SER A C 1
ATOM 1387 O O . SER A 1 169 ? -14.708 -0.524 -0.421 1.00 89.44 169 SER A O 1
ATOM 1389 N N . LEU A 1 170 ? -13.085 -1.636 -1.532 1.00 86.94 170 LEU A N 1
ATOM 1390 C CA . LEU A 1 170 ? -11.966 -0.914 -0.923 1.00 86.94 170 LEU A CA 1
ATOM 1391 C C . LEU A 1 170 ? -11.994 0.580 -1.267 1.00 86.94 170 LEU A C 1
ATOM 1393 O O . LEU A 1 170 ? -11.725 1.405 -0.396 1.00 86.94 170 LEU A O 1
ATOM 1397 N N . ASP A 1 171 ? -12.383 0.935 -2.491 1.00 88.56 171 ASP A N 1
ATOM 1398 C CA . ASP A 1 171 ? -12.477 2.331 -2.929 1.00 88.56 171 ASP A CA 1
ATOM 1399 C C . ASP A 1 171 ? -13.558 3.068 -2.124 1.00 88.56 171 ASP A C 1
ATOM 1401 O O . ASP A 1 171 ? -13.325 4.157 -1.597 1.00 88.56 171 ASP A O 1
ATOM 1405 N N . LYS A 1 172 ? -14.734 2.445 -1.949 1.00 91.44 172 LYS A N 1
ATOM 1406 C CA . LYS A 1 172 ? -15.835 2.998 -1.144 1.00 91.44 172 LYS A CA 1
ATOM 1407 C C . LYS A 1 172 ? -15.434 3.141 0.324 1.00 91.44 172 LYS A C 1
ATOM 1409 O O . LYS A 1 172 ? -15.744 4.173 0.923 1.00 91.44 172 LYS A O 1
ATOM 1414 N N . ALA A 1 173 ? -14.706 2.167 0.877 1.00 93.19 173 ALA A N 1
ATOM 1415 C CA . ALA A 1 173 ? -14.153 2.250 2.229 1.00 93.19 173 ALA A CA 1
ATOM 1416 C C . ALA A 1 173 ? -13.194 3.441 2.368 1.00 93.19 173 ALA A C 1
ATOM 1418 O O . ALA A 1 173 ? -13.324 4.253 3.286 1.00 93.19 173 ALA A O 1
ATOM 1419 N N . TYR A 1 174 ? -12.259 3.574 1.428 1.00 90.38 174 TYR A N 1
ATOM 1420 C CA . TYR A 1 174 ? -11.246 4.623 1.425 1.00 90.38 174 TYR A CA 1
ATOM 1421 C C . TYR A 1 174 ? -11.853 6.025 1.313 1.00 90.38 174 TYR A C 1
ATOM 1423 O O . TYR A 1 174 ? -11.580 6.885 2.154 1.00 90.38 174 TYR A O 1
ATOM 1431 N N . TYR A 1 175 ? -12.728 6.260 0.331 1.00 90.00 175 TYR A N 1
ATOM 1432 C CA . TYR A 1 175 ? -13.351 7.572 0.152 1.00 90.00 175 TYR A CA 1
ATOM 1433 C C . TYR A 1 175 ? -14.310 7.926 1.296 1.00 90.00 175 TYR A C 1
ATOM 1435 O O . TYR A 1 175 ? -14.357 9.085 1.715 1.00 90.00 175 TYR A O 1
ATOM 1443 N N . SER A 1 176 ? -15.025 6.946 1.860 1.00 92.00 176 SER A N 1
ATOM 1444 C CA . SER A 1 176 ? -15.842 7.155 3.064 1.00 92.00 176 SER A CA 1
ATOM 1445 C C . SER A 1 176 ? -14.988 7.596 4.254 1.00 92.00 176 SER A C 1
ATOM 1447 O O . SER A 1 176 ? -15.322 8.578 4.921 1.00 92.00 176 SER A O 1
ATOM 1449 N N . TRP A 1 177 ? -13.852 6.928 4.477 1.00 92.12 177 TRP A N 1
ATOM 1450 C CA . TRP A 1 177 ? -12.913 7.268 5.545 1.00 92.12 177 TRP A CA 1
ATOM 1451 C C . TRP A 1 177 ? -12.326 8.671 5.376 1.00 92.12 177 TRP A C 1
ATOM 1453 O O . TRP A 1 177 ? -12.335 9.463 6.321 1.00 92.12 177 TRP A O 1
ATOM 1463 N N . ILE A 1 178 ? -11.885 9.025 4.166 1.00 88.06 178 ILE A N 1
ATOM 1464 C CA . ILE A 1 178 ? -11.373 10.370 3.873 1.00 88.06 178 ILE A CA 1
ATOM 1465 C C . ILE A 1 178 ? -12.427 11.435 4.146 1.00 88.06 178 ILE A C 1
ATOM 1467 O O . ILE A 1 178 ? -12.116 12.457 4.754 1.00 88.06 178 ILE A O 1
ATOM 1471 N N . ASN A 1 179 ? -13.665 11.221 3.703 1.00 85.75 179 ASN A N 1
ATOM 1472 C CA . ASN A 1 179 ? -14.730 12.204 3.873 1.00 85.75 179 ASN A CA 1
ATOM 1473 C C . ASN A 1 179 ? -15.063 12.432 5.351 1.00 85.75 179 ASN A C 1
ATOM 1475 O O . ASN A 1 179 ? -15.240 13.578 5.766 1.00 85.75 179 ASN A O 1
ATOM 1479 N N . ALA A 1 180 ? -15.097 11.370 6.158 1.00 84.50 180 ALA A N 1
ATOM 1480 C CA . ALA A 1 180 ? -15.272 11.488 7.602 1.00 84.50 180 ALA A CA 1
ATOM 1481 C C . ALA A 1 180 ? -14.096 12.231 8.258 1.00 84.50 180 ALA A C 1
ATOM 1483 O O . ALA A 1 180 ? -14.303 13.127 9.076 1.00 84.50 180 ALA A O 1
ATOM 1484 N N . ARG A 1 181 ? -12.861 11.916 7.854 1.00 75.38 181 ARG A N 1
ATOM 1485 C CA . ARG A 1 181 ? -11.648 12.547 8.385 1.00 75.38 181 ARG A CA 1
ATOM 1486 C C . ARG A 1 181 ? -11.548 14.029 8.022 1.00 75.38 181 ARG A C 1
ATOM 1488 O O . ARG A 1 181 ? -11.224 14.831 8.889 1.00 75.38 181 ARG A O 1
ATOM 1495 N N . LYS A 1 182 ? -11.868 14.406 6.780 1.00 69.62 182 LYS A N 1
ATOM 1496 C CA . LYS A 1 182 ? -11.926 15.811 6.342 1.00 69.62 182 LYS A CA 1
ATOM 1497 C C . LYS A 1 182 ? -12.944 16.601 7.154 1.00 69.62 182 LYS A C 1
ATOM 1499 O O . LYS A 1 182 ? -12.582 17.620 7.716 1.00 69.62 182 LYS A O 1
ATOM 1504 N N . ARG A 1 183 ? -14.161 16.069 7.331 1.00 59.88 183 ARG A N 1
ATOM 1505 C CA . ARG A 1 183 ? -15.183 16.703 8.181 1.00 59.88 183 ARG A CA 1
ATOM 1506 C C . ARG A 1 183 ? -14.698 16.908 9.614 1.00 59.88 183 ARG A C 1
ATOM 1508 O O . ARG A 1 183 ? -14.968 17.955 10.180 1.00 59.88 183 ARG A O 1
ATOM 1515 N N . LEU A 1 184 ? -13.981 15.940 10.190 1.00 56.53 184 LEU A N 1
ATOM 1516 C CA . LEU A 1 184 ? -13.397 16.075 11.529 1.00 56.53 184 LEU A CA 1
ATOM 1517 C C . LEU A 1 184 ? -12.313 17.157 11.584 1.00 56.53 184 LEU A C 1
ATOM 1519 O O . LEU A 1 184 ? -12.310 17.945 12.521 1.00 56.53 184 LEU A O 1
ATOM 1523 N N . VAL A 1 185 ? -11.422 17.228 10.591 1.00 59.22 185 VAL A N 1
ATOM 1524 C CA . VAL A 1 185 ? -10.413 18.298 10.503 1.00 59.22 185 VAL A CA 1
ATOM 1525 C C . VAL A 1 185 ? -11.086 19.662 10.329 1.00 59.22 185 VAL A C 1
ATOM 1527 O O . VAL A 1 185 ? -10.751 20.588 11.059 1.00 59.22 185 VAL A O 1
ATOM 1530 N N . ASP A 1 186 ? -12.088 19.770 9.457 1.00 51.69 186 ASP A N 1
ATOM 1531 C CA . ASP A 1 186 ? -12.848 21.003 9.230 1.00 51.69 186 ASP A CA 1
ATOM 1532 C C . ASP A 1 186 ? -13.598 21.448 10.502 1.00 51.69 186 ASP A C 1
ATOM 1534 O O . ASP A 1 186 ? -13.522 22.615 10.885 1.00 51.69 186 ASP A O 1
ATOM 1538 N N . LEU A 1 187 ? -14.252 20.519 11.212 1.00 40.25 187 LEU A N 1
ATOM 1539 C CA . LEU A 1 187 ? -14.914 20.761 12.503 1.00 40.25 187 LEU A CA 1
ATOM 1540 C C . LEU A 1 187 ? -13.918 21.213 13.582 1.00 40.25 187 LEU A C 1
ATOM 1542 O O . LEU A 1 187 ? -14.185 22.168 14.307 1.00 40.25 187 LEU A O 1
ATOM 1546 N N . LEU A 1 188 ? -12.752 20.571 13.681 1.00 37.19 188 LEU A N 1
ATOM 1547 C CA . LEU A 1 188 ? -11.710 20.947 14.643 1.00 37.19 188 LEU A CA 1
ATOM 1548 C C . LEU A 1 188 ? -11.056 22.293 14.293 1.00 37.19 188 LEU A C 1
ATOM 1550 O O . LEU A 1 188 ? -10.682 23.046 15.194 1.00 37.19 188 LEU A O 1
ATOM 1554 N N . CYS A 1 189 ? -10.941 22.637 13.009 1.00 43.19 189 CYS A N 1
ATOM 1555 C CA . CYS A 1 189 ? -10.511 23.963 12.567 1.00 43.19 189 CYS A CA 1
ATOM 1556 C C . CYS A 1 189 ? -11.552 25.043 12.899 1.00 43.19 189 CYS A C 1
ATOM 1558 O O . CYS A 1 189 ? -11.162 26.136 13.300 1.00 43.19 189 CYS A O 1
ATOM 1560 N N . GLN A 1 190 ? -12.851 24.743 12.799 1.00 47.34 190 GLN A N 1
ATOM 1561 C CA . GLN A 1 190 ? -13.932 25.661 13.181 1.00 47.34 190 GLN A CA 1
ATOM 1562 C C . GLN A 1 190 ? -14.013 25.875 14.703 1.00 47.34 190 GLN A C 1
ATOM 1564 O O . GLN A 1 190 ? -14.157 27.010 15.148 1.00 47.34 190 GLN A O 1
ATOM 1569 N N . ILE A 1 191 ? -13.830 24.824 15.510 1.00 46.22 191 ILE A N 1
ATOM 1570 C CA . ILE A 1 191 ? -13.800 24.921 16.983 1.00 46.22 191 ILE A CA 1
ATOM 1571 C C . ILE A 1 191 ? -12.572 25.717 17.467 1.00 46.22 191 ILE A C 1
ATOM 1573 O O . ILE A 1 191 ? -12.674 26.540 18.375 1.00 46.22 191 ILE A O 1
ATOM 1577 N N . ASN A 1 192 ? -11.414 25.564 16.815 1.00 39.16 192 ASN A N 1
ATOM 1578 C CA . ASN A 1 192 ? -10.225 26.369 17.128 1.00 39.16 192 ASN A CA 1
ATOM 1579 C C . ASN A 1 192 ? -10.349 27.847 16.708 1.00 39.16 192 ASN A C 1
ATOM 1581 O O . ASN A 1 192 ? -9.598 28.685 17.210 1.00 39.16 192 ASN A O 1
ATOM 1585 N N . GLN A 1 193 ? -11.280 28.186 15.808 1.00 42.59 193 GLN A N 1
ATOM 1586 C CA . GLN A 1 193 ? -11.593 29.574 15.449 1.00 42.59 193 GLN A CA 1
ATOM 1587 C C . GLN A 1 193 ? -12.550 30.246 16.447 1.00 42.59 193 GLN A C 1
ATOM 1589 O O . GLN A 1 193 ? -12.564 31.472 16.516 1.00 42.59 193 GLN A O 1
ATOM 1594 N N . SER A 1 194 ? -13.302 29.483 17.252 1.00 43.22 194 SER A N 1
ATOM 1595 C CA . SER A 1 194 ? -14.171 30.037 18.305 1.00 43.22 194 SER A CA 1
ATOM 1596 C C . SER A 1 194 ? -13.462 30.333 19.635 1.00 43.22 194 SER A C 1
ATOM 1598 O O . SER A 1 194 ? -14.051 30.993 20.485 1.00 43.22 194 SER A O 1
ATOM 1600 N N . GLU A 1 195 ? -12.206 29.904 19.820 1.00 41.31 195 GLU A N 1
ATOM 1601 C CA . GLU A 1 195 ? -11.467 30.050 21.092 1.00 41.31 195 GLU A CA 1
ATOM 1602 C C . GLU A 1 195 ? -10.147 30.842 20.998 1.00 41.31 195 GLU A C 1
ATOM 1604 O O . GLU A 1 195 ? -9.321 30.785 21.911 1.00 41.31 195 GLU A O 1
ATOM 1609 N N . ARG A 1 196 ? -9.911 31.635 19.942 1.00 31.36 196 ARG A N 1
ATOM 1610 C CA . ARG A 1 196 ? -8.756 32.556 19.916 1.00 31.36 196 ARG A CA 1
ATOM 1611 C C . ARG A 1 196 ? -9.140 33.986 19.536 1.00 31.36 196 ARG A C 1
ATOM 1613 O O . ARG A 1 196 ? -9.755 34.181 18.488 1.00 31.36 196 ARG A O 1
ATOM 1620 N N . PRO A 1 197 ? -8.728 35.001 20.325 1.00 35.19 197 PRO A N 1
ATOM 1621 C CA . PRO A 1 197 ? -8.765 36.379 19.873 1.00 35.19 197 PRO A CA 1
ATOM 1622 C C . PRO A 1 197 ? -7.756 36.563 18.734 1.00 35.19 197 PRO A C 1
ATOM 1624 O O . PRO A 1 197 ? -6.715 35.908 18.669 1.00 35.19 197 PRO A O 1
ATOM 1627 N N . ILE A 1 198 ? -8.123 37.460 17.827 1.00 38.84 198 ILE A N 1
ATOM 1628 C CA . ILE A 1 198 ? -7.442 37.826 16.588 1.00 38.84 198 ILE A CA 1
ATOM 1629 C C . ILE A 1 198 ? -5.926 37.959 16.801 1.00 38.84 198 ILE A C 1
ATOM 1631 O O . ILE A 1 198 ? -5.461 38.918 17.412 1.00 38.84 198 ILE A O 1
ATOM 1635 N N . ASN A 1 199 ? -5.147 37.038 16.232 1.00 29.39 199 ASN A N 1
ATOM 1636 C CA . ASN A 1 199 ? -3.871 37.403 15.626 1.00 29.39 199 ASN A CA 1
ATOM 1637 C C . ASN A 1 199 ? -3.464 36.391 14.552 1.00 29.39 199 ASN A C 1
ATOM 1639 O O . ASN A 1 199 ? -3.232 35.209 14.807 1.00 29.39 199 ASN A O 1
ATOM 1643 N N . SER A 1 200 ? -3.436 36.883 13.319 1.00 39.09 200 SER A N 1
ATOM 1644 C CA . SER A 1 200 ? -3.192 36.143 12.091 1.00 39.09 200 SER A CA 1
ATOM 1645 C C . SER A 1 200 ? -1.699 36.013 11.822 1.00 39.09 200 SER A C 1
ATOM 1647 O O . SER A 1 200 ? -1.043 36.978 11.436 1.00 39.09 200 SER A O 1
ATOM 1649 N N . SER A 1 201 ? -1.156 34.814 11.972 1.00 30.92 201 SER A N 1
ATOM 1650 C CA . SER A 1 201 ? -0.031 34.333 11.166 1.00 30.92 201 SER A CA 1
ATOM 1651 C C . SER A 1 201 ? 0.221 32.868 11.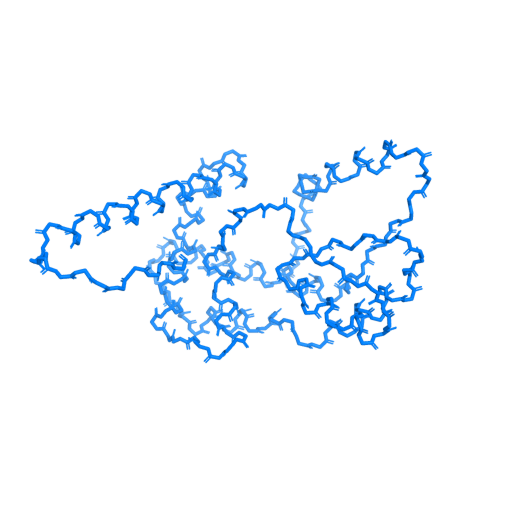498 1.00 30.92 201 SER A C 1
ATOM 1653 O O . SER A 1 201 ? 0.144 32.461 12.650 1.00 30.92 201 SER A O 1
ATOM 1655 N N . ILE A 1 202 ? 0.559 32.095 10.465 1.00 33.12 202 ILE A N 1
ATOM 1656 C CA . ILE A 1 202 ? 0.830 30.648 10.470 1.00 33.12 202 ILE A CA 1
ATOM 1657 C C . ILE A 1 202 ? -0.412 29.795 10.163 1.00 33.12 202 ILE A C 1
ATOM 1659 O O . ILE A 1 202 ? -0.946 29.057 10.984 1.00 33.12 202 ILE A O 1
ATOM 1663 N N . SER A 1 203 ? -0.809 29.837 8.893 1.00 28.42 203 SER A N 1
ATOM 1664 C CA . SER A 1 203 ? -1.545 28.763 8.227 1.00 28.42 203 SER A CA 1
ATOM 1665 C C . SER A 1 203 ? -0.647 28.152 7.148 1.00 28.42 203 SER A C 1
ATOM 1667 O O . SER A 1 203 ? -0.563 28.651 6.026 1.00 28.42 203 SER A O 1
ATOM 1669 N N . ARG A 1 204 ? 0.046 27.065 7.494 1.00 28.97 204 ARG A N 1
ATOM 1670 C CA . ARG A 1 204 ? 0.537 26.068 6.535 1.00 28.97 204 ARG A CA 1
ATOM 1671 C C . ARG A 1 204 ? 0.067 24.709 7.037 1.00 28.97 204 ARG A C 1
ATOM 1673 O O . ARG A 1 204 ? 0.699 24.108 7.897 1.00 28.97 204 ARG A O 1
ATOM 1680 N N . CYS A 1 205 ? -1.101 24.306 6.550 1.00 31.00 205 CYS A N 1
ATOM 1681 C CA . CYS A 1 205 ? -1.592 22.944 6.689 1.00 31.00 205 CYS A CA 1
ATOM 1682 C C . CYS A 1 205 ? -0.862 22.066 5.667 1.00 31.00 205 CYS A C 1
ATOM 1684 O O . CYS A 1 205 ? -0.710 22.469 4.511 1.00 31.00 205 CYS A O 1
ATOM 1686 N N . TYR A 1 206 ? -0.380 20.924 6.151 1.00 34.12 206 TYR A N 1
ATOM 1687 C CA . TYR A 1 206 ? 0.118 19.796 5.368 1.00 34.12 206 TYR A CA 1
ATOM 1688 C C . TYR A 1 206 ? -1.034 19.049 4.692 1.00 34.12 206 TYR A C 1
ATOM 1690 O O . TYR A 1 206 ? -2.144 19.045 5.276 1.00 34.12 206 TYR A O 1
#

Radius of gyration: 20.38 Å; chains: 1; bounding box: 41×60×54 Å

Sequence (206 aa):
MRLIPESISSWLYLNEPLLRILRRASKPIKAYCYVDVDYYHMLIEAAVRIARLTYKANVTGRIDVNEWIRVIEGHIRSETMGQEAEFISLKARGYSICITGLSGWKIARILRGFGHEVKVKSAERLYMFRPLEILETLMETGNLTHRVAEELIREHVRFVRDYVLTSESLDKAYYSWINARKRLVDLLCQINQSERPINSSISRCY